Protein AF-A0A538JNI8-F1 (afdb_monomer)

Nearest PDB structures (foldseek):
  1zvr-assembly1_A  TM=7.534E-01  e=2.261E-03  Homo sapiens
  2gff-assembly1_A  TM=7.180E-01  e=2.983E-03  Yersinia pestis
  2pd1-assembly1_A  TM=6.973E-01  e=3.332E-03  Nitrosomonas europaea
  4dn9-assembly1_A  TM=6.562E-01  e=3.935E-03  Chloroflexus aurantiacus J-10-fl
  7bio-assembly1_A  TM=6.351E-01  e=5.488E-03  Streptomyces bottropensis

Mean predicted aligned error: 9.72 Å

Solvent-accessible surface area (backbone atoms only — not comparable to full-atom values): 12164 Å² total; per-residue (Å²): 129,78,48,76,42,56,28,37,34,28,50,61,88,49,73,63,28,44,39,36,40,36,42,51,96,66,34,38,34,38,45,35,37,31,95,88,38,84,46,74,47,79,44,48,31,56,44,50,73,41,71,41,73,27,81,52,78,87,42,30,56,96,83,36,58,10,25,32,36,35,38,78,70,72,65,41,36,33,35,26,46,66,87,46,77,70,51,28,58,54,52,33,54,52,50,44,54,47,33,60,68,23,58,22,80,43,37,37,41,35,37,34,30,82,84,33,44,65,63,51,47,54,56,54,71,74,45,72,65,60,60,65,87,75,41,73,58,54,78,43,79,49,79,47,78,51,71,44,35,41,37,37,40,37,28,12,47,60,33,73,60,41,48,59,60,52,73,70,38,69,49,41,59,58,50,51,58,75,46,59,88,34,46,69,54,77,70,42,76,56,81,86,87,76,88,87,75,82,76,77,77,64,83,55,61,86,78,41,59,86,88,66,63,74,80,128

pLDDT: mean 84.76, std 11.88, range [38.75, 96.69]

Sequence (216 aa):
MKLSYGVVWREGTLPLATGKLDLGPRRLKLDGLADSHAVARDIGYESLTVVRVGRSSSDRIDGRPTVVLERRTGLPIAIAAVAQPSIVGEIAERLTALQLGASRRTVFVVPLRDGSQDAVRDLVAAGPPFDPEEAPGLDRHEVFLTANEAVFLFESPLGPAALEALLTEPELWHAANAWREHLTGPPRIAENVYAWERPAAGPDPTLLPPGLRNGH

Structure (mmCIF, N/CA/C/O backbone):
data_AF-A0A538JNI8-F1
#
_entry.id   AF-A0A538JNI8-F1
#
loop_
_atom_site.group_PDB
_atom_site.id
_atom_site.type_symbol
_atom_site.label_atom_id
_atom_site.label_alt_id
_atom_site.label_comp_id
_atom_site.label_asym_id
_atom_site.label_entity_id
_atom_site.label_seq_id
_atom_site.pdbx_PDB_ins_code
_atom_site.Cartn_x
_atom_site.Cartn_y
_atom_site.Cartn_z
_atom_site.occupancy
_atom_site.B_iso_or_equiv
_atom_site.auth_seq_id
_atom_site.auth_comp_id
_atom_site.auth_asym_id
_atom_site.auth_atom_id
_atom_site.pdbx_PDB_model_num
ATOM 1 N N . MET A 1 1 ? -5.356 8.601 -16.441 1.00 50.03 1 MET A N 1
ATOM 2 C CA . MET A 1 1 ? -4.688 8.419 -17.750 1.00 50.03 1 MET A CA 1
ATOM 3 C C . MET A 1 1 ? -3.630 7.337 -17.583 1.00 50.03 1 MET A C 1
ATOM 5 O O . MET A 1 1 ? -2.916 7.392 -16.592 1.00 50.03 1 MET A O 1
ATOM 9 N N . LYS A 1 2 ? -3.582 6.325 -18.456 1.00 67.25 2 LYS A N 1
ATOM 10 C CA . LYS A 1 2 ? -2.611 5.220 -18.370 1.00 67.25 2 LYS A CA 1
ATOM 11 C C . LYS A 1 2 ? -1.394 5.586 -19.221 1.00 67.25 2 LYS A C 1
ATOM 13 O O . LYS A 1 2 ? -1.564 5.822 -20.412 1.00 67.25 2 LYS A O 1
ATOM 18 N N . LEU A 1 3 ? -0.211 5.687 -18.615 1.00 83.88 3 LEU A N 1
ATOM 19 C CA . LEU A 1 3 ? 1.027 6.044 -19.319 1.00 83.88 3 LEU A CA 1
ATOM 20 C C . LEU A 1 3 ? 1.881 4.793 -19.531 1.00 83.88 3 LEU A C 1
ATOM 22 O O . LEU A 1 3 ? 1.997 3.973 -18.623 1.00 83.88 3 LEU A O 1
ATOM 26 N N . SER A 1 4 ? 2.455 4.641 -20.722 1.00 92.50 4 SER A N 1
ATOM 27 C CA . SER A 1 4 ? 3.114 3.405 -21.148 1.00 92.50 4 SER A CA 1
ATOM 28 C C . SER A 1 4 ? 4.527 3.662 -21.665 1.00 92.50 4 SER A C 1
ATOM 30 O O . SER A 1 4 ? 4.730 4.540 -22.500 1.00 92.50 4 SER A O 1
ATOM 32 N N . TYR A 1 5 ? 5.482 2.840 -21.229 1.00 94.19 5 TYR A N 1
ATOM 33 C CA . TYR A 1 5 ? 6.891 2.916 -21.615 1.00 94.19 5 TYR A CA 1
ATOM 34 C C . TYR A 1 5 ? 7.395 1.570 -22.133 1.00 94.19 5 TYR A C 1
ATOM 36 O O . TYR A 1 5 ? 7.143 0.537 -21.517 1.00 94.19 5 TYR A O 1
ATOM 44 N N . GLY A 1 6 ? 8.166 1.577 -23.223 1.00 94.94 6 GLY A N 1
ATOM 45 C CA . GLY A 1 6 ? 8.960 0.415 -23.628 1.00 94.94 6 GLY A CA 1
ATOM 46 C C . GLY A 1 6 ? 10.169 0.256 -22.709 1.00 94.94 6 GLY A C 1
ATOM 47 O O . GLY A 1 6 ? 10.984 1.179 -22.593 1.00 94.94 6 GLY A O 1
ATOM 48 N N . VAL A 1 7 ? 10.285 -0.894 -22.050 1.00 96.19 7 VAL A N 1
ATOM 49 C CA . VAL A 1 7 ? 11.289 -1.133 -21.010 1.00 96.19 7 VAL A CA 1
ATOM 50 C C . VAL A 1 7 ? 11.930 -2.508 -21.126 1.00 96.19 7 VAL A C 1
ATOM 52 O O . VAL A 1 7 ? 11.363 -3.457 -21.672 1.00 96.19 7 VAL A O 1
ATOM 55 N N . VAL A 1 8 ? 13.114 -2.597 -20.541 1.00 96.00 8 VAL A N 1
ATOM 56 C CA . VAL A 1 8 ? 13.777 -3.847 -20.203 1.00 96.00 8 VAL A CA 1
ATOM 57 C C . VAL A 1 8 ? 13.907 -3.882 -18.689 1.00 96.00 8 VAL A C 1
ATOM 59 O O . VAL A 1 8 ? 14.299 -2.880 -18.091 1.00 96.00 8 VAL A O 1
ATOM 62 N N . TRP A 1 9 ? 13.567 -4.990 -18.045 1.00 96.56 9 TRP A N 1
ATOM 63 C CA . TRP A 1 9 ? 13.651 -5.092 -16.593 1.00 96.56 9 TRP A CA 1
ATOM 64 C C . TRP A 1 9 ? 14.224 -6.418 -16.133 1.00 96.56 9 TRP A C 1
ATOM 66 O O . TRP A 1 9 ? 14.197 -7.425 -16.838 1.00 96.56 9 TRP A O 1
ATOM 76 N N . ARG A 1 10 ? 14.740 -6.399 -14.909 1.00 95.25 10 ARG A N 1
ATOM 77 C CA . ARG A 1 10 ? 15.271 -7.562 -14.213 1.00 95.25 10 ARG A CA 1
ATOM 78 C C . ARG A 1 10 ? 14.717 -7.597 -12.803 1.00 95.25 10 ARG A C 1
ATOM 80 O O . ARG A 1 10 ? 14.711 -6.574 -12.127 1.00 95.25 10 ARG A O 1
ATOM 87 N N . GLU A 1 11 ? 14.290 -8.769 -12.357 1.00 94.56 11 GLU A N 1
ATOM 88 C CA . GLU A 1 11 ? 13.869 -9.010 -10.979 1.00 94.56 11 GLU A CA 1
ATOM 89 C C . GLU A 1 11 ? 14.979 -9.781 -10.249 1.00 94.56 11 GLU A C 1
ATOM 91 O O . GLU A 1 11 ? 15.239 -10.944 -10.541 1.00 94.56 11 GLU A O 1
ATOM 96 N N . GLY A 1 12 ? 15.693 -9.117 -9.338 1.00 91.38 12 GLY A N 1
ATOM 97 C CA . GLY A 1 12 ? 16.891 -9.658 -8.692 1.00 91.38 12 GLY A CA 1
ATOM 98 C C . GLY A 1 12 ? 17.940 -10.119 -9.709 1.00 91.38 12 GLY A C 1
ATOM 99 O O . GLY A 1 12 ? 18.437 -9.329 -10.510 1.00 91.38 12 GLY A O 1
ATOM 100 N N . THR A 1 13 ? 18.267 -11.410 -9.677 1.00 90.50 13 THR A N 1
ATOM 101 C CA . THR A 1 13 ? 19.206 -12.070 -10.600 1.00 90.50 13 THR A CA 1
ATOM 102 C C . THR A 1 13 ? 18.510 -12.910 -11.675 1.00 90.50 13 THR A C 1
ATOM 104 O O . THR A 1 13 ? 19.178 -13.651 -12.393 1.00 90.50 13 THR A O 1
ATOM 107 N N 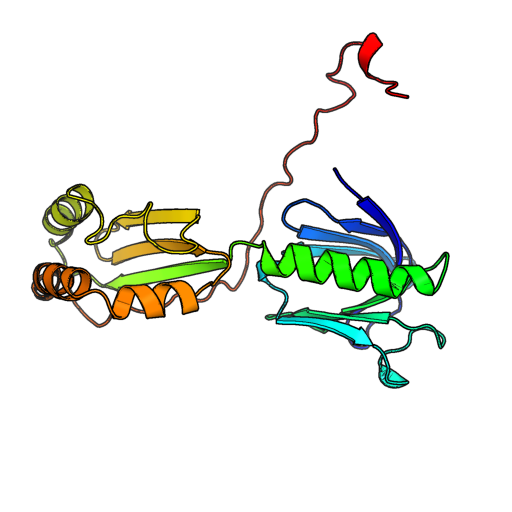. LEU A 1 14 ? 17.179 -12.813 -11.792 1.00 92.62 14 LEU A N 1
ATOM 108 C CA . LEU A 1 14 ? 16.405 -13.555 -12.788 1.00 92.62 14 LEU A CA 1
ATOM 109 C C . LEU A 1 14 ? 16.724 -13.092 -14.224 1.00 92.62 14 LEU A C 1
ATOM 111 O O . LEU A 1 14 ? 17.288 -12.006 -14.410 1.00 92.62 14 LEU A O 1
ATOM 115 N N . PRO A 1 15 ? 16.357 -13.891 -15.245 1.00 93.44 15 PRO A N 1
ATOM 116 C CA . PRO A 1 15 ? 16.534 -13.514 -16.640 1.00 93.44 15 PRO A CA 1
ATOM 117 C C . PRO A 1 15 ? 15.920 -12.156 -16.979 1.00 93.44 15 PRO A C 1
ATOM 119 O O . PRO A 1 15 ? 14.931 -11.712 -16.389 1.00 93.44 15 PRO A O 1
ATOM 122 N N . LEU A 1 16 ? 16.546 -11.485 -17.943 1.00 95.25 16 LEU A N 1
ATOM 123 C CA . LEU A 1 16 ? 16.129 -10.169 -18.394 1.00 95.25 16 LE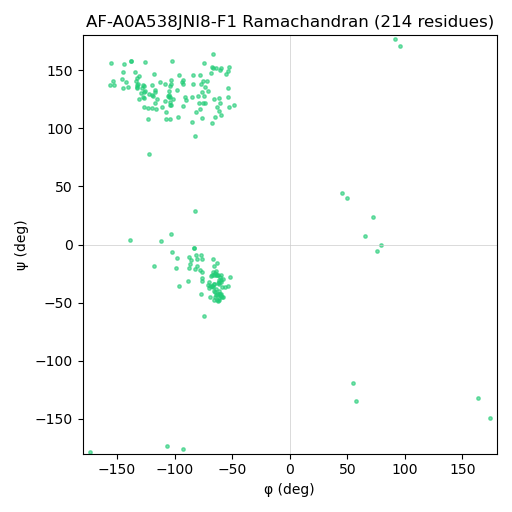U A CA 1
ATOM 124 C C . LEU A 1 16 ? 14.819 -10.277 -19.175 1.00 95.25 16 LEU A C 1
ATOM 126 O O . LEU A 1 16 ? 14.690 -11.100 -20.079 1.00 95.25 16 LEU A O 1
ATOM 130 N N . ALA A 1 17 ? 13.868 -9.416 -18.844 1.00 96.25 17 ALA A N 1
ATOM 131 C CA . ALA A 1 17 ? 12.586 -9.345 -19.511 1.00 96.25 17 ALA A CA 1
ATOM 132 C C . ALA A 1 17 ? 12.506 -8.083 -20.372 1.00 96.25 17 ALA A C 1
ATOM 134 O O . ALA A 1 17 ? 12.931 -7.008 -19.951 1.00 96.25 17 ALA A O 1
ATOM 135 N N . THR A 1 18 ? 11.951 -8.204 -21.576 1.00 96.31 18 THR A N 1
ATOM 136 C CA . THR A 1 18 ? 11.725 -7.074 -22.492 1.00 96.31 18 THR A CA 1
ATOM 137 C C . THR A 1 18 ? 10.240 -6.931 -22.783 1.00 96.31 18 THR A C 1
ATOM 139 O O . THR A 1 18 ? 9.549 -7.924 -23.015 1.00 96.31 18 THR A O 1
ATOM 142 N N . GLY A 1 19 ? 9.739 -5.696 -22.782 1.00 95.19 19 GLY A N 1
ATOM 143 C CA . GLY A 1 19 ? 8.312 -5.429 -22.914 1.00 95.19 19 GLY A CA 1
ATOM 144 C C . GLY A 1 19 ? 7.933 -4.013 -22.498 1.00 95.19 19 GLY A C 1
ATOM 145 O O . GLY A 1 19 ? 8.548 -3.040 -22.939 1.00 95.19 19 GLY A O 1
ATOM 146 N N . LYS A 1 20 ? 6.887 -3.891 -21.680 1.00 95.44 20 LYS A N 1
ATOM 147 C CA . LYS A 1 20 ? 6.236 -2.613 -21.387 1.00 95.44 20 LYS A CA 1
ATOM 148 C C . LYS A 1 20 ? 5.987 -2.408 -19.895 1.00 95.44 20 LYS A C 1
ATOM 150 O O . LYS A 1 20 ? 5.565 -3.329 -19.203 1.00 95.44 20 LYS A O 1
ATOM 155 N N . LEU A 1 21 ? 6.187 -1.170 -19.449 1.00 96.50 21 LEU A N 1
ATOM 156 C CA . LEU A 1 21 ? 5.776 -0.641 -18.155 1.00 96.50 21 LEU A CA 1
ATOM 157 C C . LEU A 1 21 ? 4.540 0.231 -18.361 1.00 96.50 21 LEU A C 1
ATOM 159 O O . LEU A 1 21 ? 4.602 1.237 -19.063 1.00 96.50 21 LEU A O 1
ATOM 163 N N . ASP A 1 22 ? 3.440 -0.133 -17.720 1.00 95.38 22 ASP A N 1
ATOM 164 C CA . ASP A 1 22 ? 2.234 0.675 -17.628 1.00 95.38 22 ASP A CA 1
ATOM 165 C C . ASP A 1 22 ? 2.123 1.285 -16.227 1.00 95.38 22 ASP A C 1
ATOM 167 O O . ASP A 1 22 ? 2.136 0.561 -15.232 1.00 95.38 22 ASP A O 1
ATOM 171 N N . LEU A 1 23 ? 1.959 2.605 -16.145 1.00 93.81 23 LEU A N 1
ATOM 172 C CA . LEU A 1 23 ? 1.636 3.310 -14.906 1.00 93.81 23 LEU A CA 1
ATOM 173 C C . LEU A 1 23 ? 0.125 3.544 -14.843 1.00 93.81 23 LEU A C 1
ATOM 175 O O . LEU A 1 23 ? -0.439 4.307 -15.636 1.00 93.81 23 LEU A O 1
ATOM 179 N N . GLY A 1 24 ? -0.532 2.822 -13.937 1.00 89.44 24 GLY A N 1
ATOM 180 C CA . GLY A 1 24 ? -1.936 3.007 -13.595 1.00 89.44 24 GLY A CA 1
ATOM 181 C C . GLY A 1 24 ? -2.115 3.963 -12.410 1.00 89.44 24 GLY A C 1
ATOM 182 O O . GLY A 1 24 ? -1.146 4.518 -11.905 1.00 89.44 24 GLY A O 1
ATOM 183 N N . PRO A 1 25 ? -3.357 4.160 -11.939 1.00 82.06 25 PRO A N 1
ATOM 184 C CA . PRO A 1 25 ? -3.629 5.055 -10.813 1.00 82.06 25 PRO A CA 1
ATOM 185 C C . PRO A 1 25 ? -3.130 4.512 -9.465 1.00 82.06 25 PRO A C 1
ATOM 187 O O . PRO A 1 25 ? -2.689 5.289 -8.632 1.00 82.06 25 PRO A O 1
ATOM 190 N N . ARG A 1 26 ? -3.184 3.189 -9.243 1.00 83.00 26 ARG A N 1
ATOM 191 C CA . ARG A 1 26 ? -2.800 2.558 -7.959 1.00 83.00 26 ARG A CA 1
ATOM 192 C C . ARG A 1 26 ? -1.622 1.591 -8.063 1.00 83.00 26 ARG A C 1
ATOM 194 O O . ARG A 1 26 ? -1.033 1.215 -7.055 1.00 83.00 26 ARG A O 1
ATOM 201 N N . ARG A 1 27 ? -1.320 1.128 -9.277 1.00 90.31 27 ARG A N 1
ATOM 202 C CA . ARG A 1 27 ? -0.374 0.039 -9.523 1.00 90.31 27 ARG A CA 1
ATOM 203 C C . ARG A 1 27 ? 0.393 0.284 -10.813 1.00 90.31 27 ARG A C 1
ATOM 205 O O . ARG A 1 27 ? -0.159 0.834 -11.771 1.00 90.31 27 ARG A O 1
ATOM 212 N N . LEU A 1 28 ? 1.636 -0.180 -10.847 1.00 94.12 28 LEU A N 1
ATOM 213 C CA . LEU A 1 28 ? 2.396 -0.340 -12.079 1.00 94.12 28 LEU A CA 1
ATOM 214 C C . LEU A 1 28 ? 2.293 -1.782 -12.574 1.00 94.12 28 LEU A C 1
ATOM 216 O O . LEU A 1 28 ? 2.278 -2.724 -11.780 1.00 94.12 28 LEU A O 1
ATOM 220 N N . LYS A 1 29 ? 2.274 -1.952 -13.893 1.00 94.69 29 LYS A N 1
ATOM 221 C CA . LYS A 1 29 ? 2.268 -3.263 -14.536 1.00 94.69 29 LYS A CA 1
ATOM 222 C C . LYS A 1 29 ? 3.460 -3.404 -15.468 1.00 94.69 29 LYS A C 1
ATOM 224 O O . LYS A 1 29 ? 3.696 -2.534 -16.301 1.00 94.69 29 LYS A O 1
ATOM 229 N N . LEU A 1 30 ? 4.192 -4.500 -15.330 1.00 96.06 30 LEU A N 1
ATOM 230 C CA . LEU A 1 30 ? 5.228 -4.930 -16.261 1.00 96.06 30 LEU A CA 1
ATOM 231 C C . LEU A 1 30 ? 4.702 -6.143 -17.014 1.00 96.06 30 LEU A C 1
ATOM 233 O O . LEU A 1 30 ? 4.341 -7.129 -16.381 1.00 96.06 30 LEU A O 1
ATOM 237 N N . ASP A 1 31 ? 4.668 -6.075 -18.338 1.00 95.75 31 ASP A N 1
ATOM 238 C CA . ASP A 1 31 ? 4.281 -7.183 -19.213 1.00 95.75 31 ASP A CA 1
ATOM 239 C C . ASP A 1 31 ? 5.351 -7.378 -20.287 1.00 95.75 31 ASP A C 1
ATOM 241 O O . ASP A 1 31 ? 5.726 -6.417 -20.966 1.00 95.75 31 ASP A O 1
ATOM 245 N N . GLY A 1 32 ? 5.827 -8.609 -20.483 1.00 95.06 32 GLY A N 1
ATOM 246 C CA . GLY A 1 32 ? 6.707 -8.934 -21.607 1.00 95.06 32 GLY A CA 1
ATOM 247 C C . GLY A 1 32 ? 7.255 -10.349 -21.582 1.00 95.06 32 GLY A C 1
ATOM 248 O O . GLY A 1 32 ? 6.579 -11.273 -21.135 1.00 95.06 32 GLY A O 1
ATOM 249 N N . LEU A 1 33 ? 8.457 -10.520 -22.127 1.00 95.44 33 LEU A N 1
ATOM 250 C CA . LEU A 1 33 ? 9.053 -11.825 -22.407 1.00 95.44 33 LEU A CA 1
ATOM 251 C C . LEU A 1 33 ? 10.436 -11.945 -21.766 1.00 95.44 33 LEU A C 1
ATOM 253 O O . LEU A 1 33 ? 11.270 -11.061 -21.958 1.00 95.44 33 LEU A O 1
ATOM 257 N N . ALA A 1 34 ? 10.679 -13.054 -21.067 1.00 94.12 34 ALA A N 1
ATOM 258 C CA . ALA A 1 34 ? 11.988 -13.479 -20.570 1.00 94.12 34 ALA A CA 1
ATOM 259 C C . ALA A 1 34 ? 12.238 -14.921 -21.024 1.00 94.12 34 ALA A C 1
ATOM 261 O O . ALA A 1 34 ? 11.374 -15.773 -20.829 1.00 94.12 34 ALA A O 1
ATOM 262 N N . ASP A 1 35 ? 13.370 -15.195 -21.676 1.00 91.81 35 ASP A N 1
ATOM 263 C CA . ASP A 1 35 ? 13.706 -16.517 -22.237 1.00 91.81 35 ASP A CA 1
ATOM 264 C C . ASP A 1 35 ? 12.547 -17.171 -23.016 1.00 91.81 35 ASP A C 1
ATOM 266 O O . ASP A 1 35 ? 12.241 -18.349 -22.855 1.00 91.81 35 ASP A O 1
ATOM 270 N N . SER A 1 36 ? 11.865 -16.386 -23.857 1.00 88.88 36 SER A N 1
ATOM 271 C CA . SER A 1 36 ? 10.679 -16.790 -24.642 1.00 88.88 36 SER A CA 1
ATOM 272 C C . SER A 1 36 ? 9.414 -17.136 -23.839 1.00 88.88 36 SER A C 1
ATOM 274 O O . SER A 1 36 ? 8.420 -17.559 -24.425 1.00 88.88 36 SER A O 1
ATOM 276 N N . HIS A 1 37 ? 9.403 -16.910 -22.526 1.00 91.81 37 HIS A N 1
ATOM 277 C CA . HIS A 1 37 ? 8.237 -17.102 -21.668 1.00 91.81 37 HIS A CA 1
ATOM 278 C C . HIS A 1 37 ? 7.589 -15.763 -21.318 1.00 91.81 37 HIS A C 1
ATOM 280 O O . HIS A 1 37 ? 8.270 -14.783 -21.005 1.00 91.81 37 HIS A O 1
ATOM 286 N N . ALA A 1 38 ? 6.255 -15.727 -21.348 1.00 92.88 38 ALA A N 1
ATOM 287 C CA . ALA A 1 38 ? 5.495 -14.566 -20.907 1.00 92.88 38 ALA A CA 1
ATOM 288 C C . ALA A 1 38 ? 5.680 -14.354 -19.401 1.00 92.88 38 ALA A C 1
ATOM 290 O O . ALA A 1 38 ? 5.420 -15.245 -18.592 1.00 92.88 38 ALA A O 1
ATOM 291 N N . VAL A 1 39 ? 6.106 -13.150 -19.032 1.00 94.50 39 VAL A N 1
ATOM 292 C CA . VAL A 1 39 ? 6.286 -12.722 -17.648 1.00 94.50 39 VAL A CA 1
ATOM 293 C C . VAL A 1 39 ? 5.516 -11.433 -17.410 1.00 94.50 39 VAL A C 1
ATOM 295 O O . VAL A 1 39 ? 5.610 -10.476 -18.179 1.00 94.50 39 VAL A O 1
ATOM 298 N N . ALA A 1 40 ? 4.750 -11.415 -16.321 1.00 92.75 40 ALA A N 1
ATOM 299 C CA . ALA A 1 40 ? 3.989 -10.251 -15.897 1.00 92.75 40 ALA A CA 1
ATOM 300 C C . ALA A 1 40 ? 4.190 -9.976 -14.404 1.00 92.75 40 ALA A C 1
ATOM 302 O O . ALA A 1 40 ? 4.298 -10.902 -13.592 1.00 92.75 40 ALA A O 1
ATOM 303 N N . ARG A 1 41 ? 4.236 -8.697 -14.033 1.00 92.94 41 ARG A N 1
ATOM 304 C CA . ARG A 1 41 ? 4.225 -8.234 -12.641 1.00 92.94 41 ARG A CA 1
ATOM 305 C C . ARG A 1 41 ? 3.215 -7.115 -12.497 1.00 92.94 41 ARG A C 1
ATOM 307 O O . ARG A 1 41 ? 3.192 -6.195 -13.305 1.00 92.94 41 ARG A O 1
ATOM 314 N N . ASP A 1 42 ? 2.417 -7.197 -11.445 1.00 92.31 42 ASP A N 1
ATOM 315 C CA . ASP A 1 42 ? 1.446 -6.176 -11.080 1.00 92.31 42 ASP A CA 1
ATOM 316 C C . ASP A 1 42 ? 1.749 -5.721 -9.650 1.00 92.31 42 ASP A C 1
ATOM 318 O O . ASP A 1 42 ? 1.581 -6.486 -8.697 1.00 92.31 42 ASP A O 1
ATOM 322 N N . ILE A 1 43 ? 2.269 -4.504 -9.505 1.00 91.19 43 ILE A N 1
ATOM 323 C CA . ILE A 1 43 ? 2.897 -4.019 -8.274 1.00 91.19 43 ILE A CA 1
ATOM 324 C C . ILE A 1 43 ? 2.184 -2.749 -7.824 1.00 91.19 43 ILE A C 1
ATOM 326 O O . ILE A 1 43 ? 2.192 -1.738 -8.524 1.00 91.19 43 ILE A O 1
ATOM 330 N N . GLY A 1 44 ? 1.576 -2.806 -6.640 1.00 89.88 44 GLY A N 1
ATOM 331 C CA . GLY A 1 44 ? 0.969 -1.643 -6.002 1.00 89.88 44 GLY A CA 1
ATOM 332 C C . GLY A 1 44 ? 2.023 -0.667 -5.495 1.00 89.88 44 GLY A C 1
ATOM 333 O O . GLY A 1 44 ? 3.065 -1.085 -4.977 1.00 89.88 44 GLY A O 1
ATOM 334 N N . TYR A 1 45 ? 1.768 0.629 -5.648 1.00 90.06 45 TYR A N 1
ATOM 335 C CA . TYR A 1 45 ? 2.691 1.678 -5.211 1.00 90.06 45 TYR A CA 1
ATOM 336 C C . TYR A 1 45 ? 2.929 1.652 -3.692 1.00 90.06 45 TYR A C 1
ATOM 338 O O . TYR A 1 45 ? 4.038 1.914 -3.235 1.00 90.06 45 TYR A O 1
ATOM 346 N N . GLU A 1 46 ? 1.935 1.218 -2.917 1.00 84.56 46 GLU A N 1
ATOM 347 C CA . GLU A 1 46 ? 1.990 1.024 -1.466 1.00 84.56 46 GLU A CA 1
ATOM 348 C C . GLU A 1 46 ? 2.989 -0.059 -1.019 1.00 84.56 46 GLU A C 1
ATOM 350 O O . GLU A 1 46 ? 3.455 -0.058 0.126 1.00 84.56 46 GLU A O 1
ATOM 355 N N . SER A 1 47 ? 3.321 -0.992 -1.920 1.00 86.94 47 SER A N 1
ATOM 356 C CA . SER A 1 47 ? 4.256 -2.092 -1.658 1.00 86.94 47 SER A CA 1
ATOM 357 C C . SER A 1 47 ? 5.720 -1.712 -1.893 1.00 86.94 47 SER A C 1
ATOM 359 O O . SER A 1 47 ? 6.619 -2.447 -1.474 1.00 86.94 47 SER A O 1
ATOM 361 N N . LEU A 1 48 ? 5.975 -0.573 -2.545 1.00 91.25 48 LEU A N 1
ATOM 362 C CA . LEU A 1 48 ? 7.323 -0.086 -2.809 1.00 91.25 48 LEU A CA 1
ATOM 363 C C . LEU A 1 48 ? 7.920 0.514 -1.532 1.00 91.25 48 LEU A C 1
ATOM 365 O O . LEU A 1 48 ? 7.293 1.343 -0.868 1.00 91.25 48 LEU A O 1
ATOM 369 N N . THR A 1 49 ? 9.143 0.114 -1.198 1.00 89.31 49 THR A N 1
ATOM 370 C CA . THR A 1 49 ? 9.920 0.688 -0.088 1.00 89.31 49 THR A CA 1
ATOM 371 C C . THR A 1 49 ? 10.877 1.763 -0.580 1.00 89.31 49 THR A C 1
ATOM 373 O O . THR A 1 49 ? 11.047 2.774 0.095 1.00 89.31 49 THR A O 1
ATOM 376 N N . VAL A 1 50 ? 11.446 1.591 -1.776 1.00 91.38 50 VAL A N 1
ATOM 377 C CA . VAL A 1 50 ? 12.366 2.550 -2.397 1.00 91.38 50 VAL A CA 1
ATOM 378 C C . VAL A 1 50 ? 12.078 2.651 -3.890 1.00 91.38 50 VAL A C 1
ATOM 380 O O . VAL A 1 50 ? 11.947 1.638 -4.576 1.00 91.38 50 VAL A O 1
ATOM 383 N N . VAL A 1 51 ? 12.051 3.883 -4.395 1.00 95.12 51 VAL A N 1
ATOM 384 C CA . VAL A 1 51 ? 12.152 4.205 -5.821 1.00 95.12 51 VAL A CA 1
ATOM 385 C C . VAL A 1 51 ? 13.386 5.078 -5.994 1.00 95.12 51 VAL A C 1
ATOM 387 O O . VAL A 1 51 ? 13.474 6.163 -5.424 1.00 95.12 51 VAL A O 1
ATOM 390 N N . ARG A 1 52 ? 14.377 4.604 -6.751 1.00 93.88 52 ARG A N 1
ATOM 391 C CA . ARG A 1 52 ? 15.620 5.355 -6.978 1.00 93.88 52 ARG A CA 1
ATOM 392 C C . ARG A 1 52 ? 16.154 5.151 -8.382 1.00 93.88 52 ARG A C 1
ATOM 394 O O . ARG A 1 52 ? 15.944 4.109 -8.991 1.00 93.88 52 ARG A O 1
ATOM 401 N N . VAL A 1 53 ? 16.931 6.109 -8.876 1.00 93.44 53 VAL A N 1
ATOM 402 C CA . VAL A 1 53 ? 17.741 5.889 -10.080 1.00 93.44 53 VAL A CA 1
ATOM 403 C C . VAL A 1 53 ? 18.989 5.093 -9.691 1.00 93.44 53 VAL A C 1
ATOM 405 O O . VAL A 1 53 ? 19.780 5.526 -8.851 1.00 93.44 53 VAL A O 1
ATOM 408 N N . GLY A 1 54 ? 19.167 3.928 -10.305 1.00 88.81 54 GLY A N 1
ATOM 409 C CA . GLY A 1 54 ? 20.343 3.080 -10.196 1.00 88.81 54 GLY A CA 1
ATOM 410 C C . GLY A 1 54 ? 21.557 3.741 -10.837 1.00 88.81 54 GLY A C 1
ATOM 411 O O . GLY A 1 54 ? 21.665 3.824 -12.062 1.00 88.81 54 GLY A O 1
ATOM 412 N N . ARG A 1 55 ? 22.465 4.256 -10.003 1.00 77.88 55 ARG A N 1
ATOM 413 C CA . ARG A 1 55 ? 23.689 4.945 -10.450 1.00 77.88 55 ARG A CA 1
ATOM 414 C C . ARG A 1 55 ? 24.922 4.039 -10.410 1.00 77.88 55 ARG A C 1
ATOM 416 O O . ARG A 1 55 ? 25.895 4.336 -11.105 1.00 77.88 55 ARG A O 1
ATOM 423 N N . SER A 1 56 ? 24.876 2.947 -9.642 1.00 82.81 56 SER A N 1
ATOM 424 C CA . SER A 1 56 ? 25.968 1.972 -9.548 1.00 82.81 56 SER A CA 1
ATOM 425 C C . SER A 1 56 ? 26.041 1.092 -10.800 1.00 82.81 56 SER A C 1
ATOM 427 O O . SER A 1 56 ? 25.050 0.926 -11.510 1.00 82.81 56 SER A O 1
ATOM 429 N N . SER A 1 57 ? 27.208 0.512 -11.089 1.00 80.06 57 SER A N 1
ATOM 430 C CA . SER A 1 57 ? 27.368 -0.431 -12.206 1.00 80.06 57 SER A CA 1
ATOM 431 C C . SER A 1 57 ? 26.520 -1.692 -12.032 1.00 80.06 57 SER A C 1
ATOM 433 O O . SER A 1 57 ? 26.008 -2.207 -13.021 1.00 80.06 57 SER A O 1
ATOM 435 N N . SER A 1 58 ? 26.314 -2.144 -10.792 1.00 83.56 58 SER A N 1
ATOM 436 C CA . SER A 1 58 ? 25.467 -3.294 -10.455 1.00 83.56 58 SER A CA 1
ATOM 437 C C . SER A 1 58 ? 23.979 -3.055 -10.706 1.00 83.56 58 SER A C 1
ATOM 439 O O . SER A 1 58 ? 23.252 -4.010 -10.955 1.00 83.56 58 SER A O 1
ATOM 441 N N . ASP A 1 59 ? 23.523 -1.799 -10.672 1.00 85.75 59 ASP A N 1
ATOM 442 C CA . ASP A 1 59 ? 22.122 -1.471 -10.958 1.00 85.75 59 ASP A CA 1
ATOM 443 C C . ASP A 1 59 ? 21.831 -1.424 -12.469 1.00 85.75 59 ASP A C 1
ATOM 445 O O . ASP A 1 59 ? 20.668 -1.446 -12.875 1.00 85.75 59 ASP A O 1
ATOM 449 N N . ARG A 1 60 ? 22.862 -1.305 -13.318 1.00 89.69 60 ARG A N 1
ATOM 450 C CA . ARG A 1 60 ? 22.697 -1.062 -14.757 1.00 89.69 60 ARG A CA 1
ATOM 451 C C . ARG A 1 60 ? 22.247 -2.317 -15.498 1.00 89.69 60 ARG A C 1
ATOM 453 O O . ARG A 1 60 ? 22.752 -3.415 -15.277 1.00 89.69 60 ARG A O 1
ATOM 460 N N . ILE A 1 61 ? 21.355 -2.122 -16.461 1.00 90.69 61 ILE A N 1
ATOM 461 C CA . ILE A 1 61 ? 20.983 -3.137 -17.452 1.00 90.69 61 ILE A CA 1
ATOM 462 C C . ILE A 1 61 ? 21.672 -2.753 -18.757 1.00 90.69 61 ILE A C 1
ATOM 464 O O . ILE A 1 61 ? 21.470 -1.647 -19.253 1.00 90.69 61 ILE A O 1
ATOM 468 N N . ASP A 1 62 ? 22.532 -3.630 -19.272 1.00 86.00 62 ASP A N 1
ATOM 469 C CA . ASP A 1 62 ? 23.308 -3.418 -20.503 1.00 86.00 62 ASP A CA 1
ATOM 470 C C . ASP A 1 62 ? 24.051 -2.066 -20.530 1.00 86.00 62 ASP A C 1
ATOM 472 O O . ASP A 1 62 ? 24.072 -1.345 -21.526 1.00 86.00 62 ASP A O 1
ATOM 476 N N . GLY A 1 63 ? 24.611 -1.668 -19.380 1.00 85.25 63 GLY A N 1
ATOM 477 C CA . GLY A 1 63 ? 25.313 -0.390 -19.198 1.00 85.25 63 GLY A CA 1
ATOM 478 C C . GLY A 1 63 ? 24.405 0.846 -19.089 1.00 85.25 63 GLY A C 1
ATOM 479 O O . GLY A 1 63 ? 24.888 1.940 -18.775 1.00 85.25 63 GLY A O 1
ATOM 480 N N . ARG A 1 64 ? 23.090 0.701 -19.274 1.00 87.31 64 ARG A N 1
ATOM 481 C CA . ARG A 1 64 ? 22.110 1.794 -19.203 1.00 87.31 64 ARG A CA 1
ATOM 482 C C . ARG A 1 64 ? 21.678 2.070 -17.760 1.00 87.31 64 ARG A C 1
ATOM 484 O O . ARG A 1 64 ? 21.601 1.133 -16.962 1.00 87.31 64 ARG A O 1
ATOM 491 N N . PRO A 1 65 ? 21.396 3.341 -17.409 1.00 91.25 65 PRO A N 1
ATOM 492 C CA . PRO A 1 65 ? 20.815 3.668 -16.112 1.00 91.25 65 PRO A CA 1
ATOM 493 C C . PRO A 1 65 ? 19.451 2.991 -15.954 1.00 91.25 65 PRO A C 1
ATOM 495 O O . PRO A 1 65 ? 18.733 2.782 -16.934 1.00 91.25 65 PRO A O 1
ATOM 498 N N . THR A 1 66 ? 19.098 2.670 -14.715 1.00 94.94 66 THR A N 1
ATOM 499 C CA . THR A 1 66 ? 17.839 2.004 -14.377 1.00 94.94 66 THR A CA 1
ATOM 500 C C . THR A 1 66 ? 17.072 2.785 -13.323 1.00 94.94 66 THR A C 1
ATOM 502 O O . THR A 1 66 ? 17.650 3.558 -12.562 1.00 94.94 66 THR A O 1
ATOM 505 N N . VAL A 1 67 ? 15.763 2.578 -13.255 1.00 96.56 67 VAL A N 1
ATOM 506 C CA . VAL A 1 67 ? 14.991 2.817 -12.038 1.00 96.56 67 VAL A CA 1
ATOM 507 C C . VAL A 1 67 ? 15.000 1.520 -11.248 1.00 96.56 67 VAL A C 1
ATOM 509 O O . VAL A 1 67 ? 14.630 0.476 -11.779 1.00 96.56 67 VAL A O 1
ATOM 512 N N . VAL A 1 68 ? 15.444 1.577 -10.000 1.00 96.62 68 VAL A N 1
ATOM 513 C CA . VAL A 1 68 ? 15.432 0.450 -9.074 1.00 96.62 68 VAL A CA 1
ATOM 514 C C . VAL A 1 68 ? 14.250 0.616 -8.134 1.00 96.62 68 VAL A C 1
ATOM 516 O O . VAL A 1 68 ? 14.102 1.650 -7.480 1.00 96.62 68 VAL A O 1
ATOM 519 N N . LEU A 1 69 ? 13.418 -0.419 -8.099 1.00 96.69 69 LEU A N 1
ATOM 520 C CA 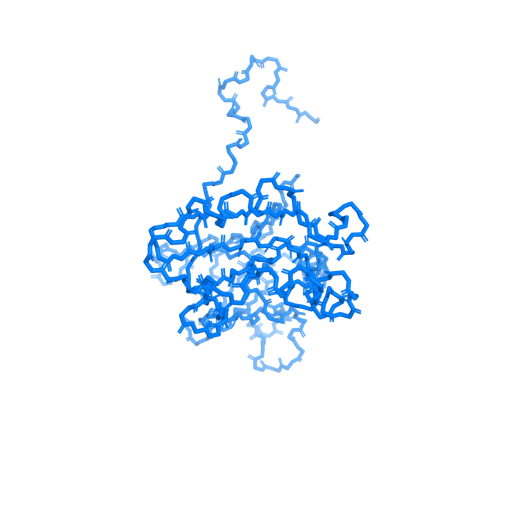. LEU A 1 69 ? 12.267 -0.559 -7.227 1.00 96.69 69 LEU A CA 1
ATOM 521 C C . LEU A 1 69 ? 12.593 -1.605 -6.168 1.00 96.69 69 LEU A C 1
ATOM 523 O O . LEU A 1 69 ? 12.748 -2.787 -6.485 1.00 96.69 69 LEU A O 1
ATOM 527 N N . GLU A 1 70 ? 12.677 -1.183 -4.915 1.00 94.56 70 GLU A N 1
ATOM 528 C CA . GLU A 1 70 ? 12.712 -2.106 -3.784 1.00 94.56 70 GLU A CA 1
ATOM 529 C C . GLU A 1 70 ? 11.289 -2.302 -3.274 1.00 94.56 70 GLU A C 1
ATOM 531 O O . GLU A 1 70 ? 10.477 -1.372 -3.248 1.00 94.56 70 GLU A O 1
ATOM 536 N N . ARG A 1 71 ? 10.968 -3.544 -2.925 1.00 91.06 71 ARG A N 1
ATOM 537 C CA . ARG A 1 71 ? 9.623 -3.959 -2.536 1.00 91.06 71 ARG A CA 1
ATOM 538 C C . ARG A 1 71 ? 9.660 -4.445 -1.101 1.00 91.06 71 ARG A C 1
ATOM 540 O O . ARG A 1 71 ? 10.630 -5.074 -0.689 1.00 91.06 71 ARG A O 1
ATOM 547 N N . ARG A 1 72 ? 8.567 -4.220 -0.374 1.00 84.38 72 ARG A N 1
ATOM 548 C CA . ARG A 1 72 ? 8.377 -4.759 0.980 1.00 84.38 72 ARG A CA 1
ATOM 549 C C . ARG A 1 72 ? 8.513 -6.281 0.998 1.00 84.38 72 ARG A C 1
ATOM 551 O O . ARG A 1 72 ? 9.068 -6.840 1.933 1.00 84.38 72 ARG A O 1
ATOM 558 N N . THR A 1 73 ? 8.029 -6.927 -0.060 1.00 82.06 73 THR A N 1
ATOM 559 C CA . THR A 1 73 ? 8.116 -8.370 -0.274 1.00 82.06 73 THR A CA 1
ATOM 560 C C . THR A 1 73 ? 8.612 -8.667 -1.687 1.00 82.06 73 THR A C 1
ATOM 562 O O . THR A 1 73 ? 8.144 -8.066 -2.657 1.00 82.06 73 THR A O 1
ATOM 565 N N . GLY A 1 74 ? 9.503 -9.650 -1.816 1.00 87.19 74 GLY A N 1
ATOM 566 C CA . GLY A 1 74 ? 10.053 -10.092 -3.098 1.00 87.19 74 GLY A CA 1
ATOM 567 C C . GLY A 1 74 ? 11.351 -9.384 -3.500 1.00 87.19 74 GLY A C 1
ATOM 568 O O . GLY A 1 74 ? 11.849 -8.495 -2.821 1.00 87.19 74 GLY A O 1
ATOM 569 N N . LEU A 1 75 ? 11.917 -9.809 -4.630 1.00 92.56 75 LEU A N 1
ATOM 570 C CA . LEU A 1 75 ? 13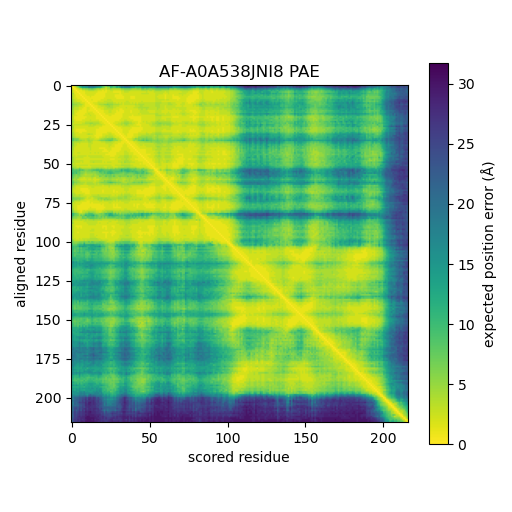.197 -9.315 -5.154 1.00 92.56 75 LEU A CA 1
ATOM 571 C C . LEU A 1 75 ? 13.127 -7.842 -5.620 1.00 92.56 75 LEU A C 1
ATOM 573 O O . LEU A 1 75 ? 12.069 -7.392 -6.049 1.00 92.56 75 LEU A O 1
ATOM 577 N N . PRO A 1 76 ? 14.216 -7.066 -5.612 1.00 94.12 76 PRO A N 1
ATOM 578 C CA . PRO A 1 76 ? 14.212 -5.744 -6.238 1.00 94.12 76 PRO A CA 1
ATOM 579 C C . PRO A 1 76 ? 13.994 -5.853 -7.755 1.00 94.12 76 PRO A C 1
ATOM 581 O O . PRO A 1 76 ? 14.371 -6.853 -8.367 1.00 94.12 76 PRO A O 1
ATOM 584 N N . ILE A 1 77 ? 13.409 -4.827 -8.374 1.00 96.25 77 ILE A N 1
ATOM 585 C CA . ILE A 1 77 ? 13.240 -4.752 -9.831 1.00 96.25 77 ILE A CA 1
ATOM 586 C C . ILE A 1 77 ? 14.022 -3.565 -10.380 1.00 96.25 77 ILE A C 1
ATOM 588 O O . ILE A 1 77 ? 13.763 -2.428 -10.003 1.00 96.25 77 ILE A O 1
ATOM 592 N N . ALA A 1 78 ? 14.945 -3.822 -11.302 1.00 96.31 78 ALA A N 1
ATOM 593 C CA . ALA A 1 78 ? 15.633 -2.790 -12.070 1.00 96.31 78 ALA A CA 1
ATOM 594 C C . ALA A 1 78 ? 14.956 -2.626 -13.435 1.00 96.31 78 ALA A C 1
ATOM 596 O O . ALA A 1 78 ? 14.695 -3.621 -14.103 1.00 96.31 78 ALA A O 1
ATOM 597 N N . ILE A 1 79 ? 14.683 -1.390 -13.854 1.00 96.44 79 ILE A N 1
ATOM 598 C CA . ILE A 1 79 ? 13.964 -1.052 -15.090 1.00 96.44 79 ILE A CA 1
ATOM 599 C C . ILE A 1 79 ? 14.802 -0.067 -15.908 1.00 96.44 79 ILE A C 1
ATOM 601 O O . ILE A 1 79 ? 15.049 1.049 -15.462 1.00 96.44 79 ILE A O 1
ATOM 605 N N . ALA A 1 80 ? 15.204 -0.438 -17.119 1.00 94.88 80 ALA A N 1
ATOM 606 C CA . ALA A 1 80 ? 15.809 0.456 -18.104 1.00 94.88 80 ALA A CA 1
ATOM 607 C C . ALA A 1 80 ? 14.791 0.842 -19.185 1.00 94.88 80 ALA A C 1
ATOM 609 O O . ALA A 1 80 ? 14.017 0.007 -19.654 1.00 94.88 80 ALA A O 1
ATOM 610 N N . ALA A 1 81 ? 14.826 2.097 -19.635 1.00 92.19 81 ALA A N 1
ATOM 611 C CA . ALA A 1 81 ? 14.050 2.534 -20.793 1.00 92.19 81 ALA A CA 1
ATOM 612 C C . ALA A 1 81 ? 14.708 2.069 -22.108 1.00 92.19 81 ALA A C 1
ATOM 614 O O . ALA A 1 81 ? 15.928 2.165 -22.281 1.00 92.19 81 ALA A O 1
ATOM 615 N N . VAL A 1 82 ? 13.896 1.593 -23.059 1.00 86.94 82 VAL A N 1
ATOM 616 C CA . VAL A 1 82 ? 14.383 1.144 -24.379 1.00 86.94 82 VAL A CA 1
ATOM 617 C C . VAL A 1 82 ? 14.699 2.331 -25.289 1.00 86.94 82 VAL A C 1
ATOM 619 O O . VAL A 1 82 ? 15.734 2.319 -25.956 1.00 86.94 82 VAL A O 1
ATOM 622 N N . ALA A 1 83 ? 13.828 3.346 -25.299 1.00 77.19 83 ALA A N 1
ATOM 623 C CA . ALA A 1 83 ? 13.872 4.437 -26.271 1.00 77.19 83 ALA A CA 1
ATOM 624 C C . ALA A 1 83 ? 15.012 5.435 -26.013 1.00 77.19 83 ALA A C 1
ATOM 626 O O . ALA A 1 83 ? 15.882 5.604 -26.862 1.00 77.19 83 ALA A O 1
ATOM 627 N N . GLN A 1 84 ? 15.018 6.101 -24.853 1.00 79.06 84 GLN A N 1
ATOM 628 C CA . GLN A 1 84 ? 16.011 7.127 -24.516 1.00 79.06 84 GLN A CA 1
ATOM 629 C C . GLN A 1 84 ? 16.402 7.053 -23.031 1.00 79.06 84 GLN A C 1
ATOM 631 O O . GLN A 1 84 ? 15.520 6.880 -22.189 1.00 79.06 84 GLN A O 1
ATOM 636 N N . PRO A 1 85 ? 17.691 7.226 -22.670 1.00 74.75 85 PRO A N 1
ATOM 637 C CA . PRO A 1 85 ? 18.134 7.182 -21.272 1.00 74.75 85 PRO A CA 1
ATOM 638 C C . PRO A 1 85 ? 17.498 8.244 -20.362 1.00 74.75 85 PRO A C 1
ATOM 640 O O . PRO A 1 85 ? 17.346 8.001 -19.168 1.00 74.75 85 PRO A O 1
ATOM 643 N N . SER A 1 86 ? 17.106 9.400 -20.909 1.00 83.12 86 SER A N 1
ATOM 644 C CA . SER A 1 86 ? 16.429 10.487 -20.181 1.00 83.12 86 SER A CA 1
ATOM 645 C C . SER A 1 86 ? 15.097 10.053 -19.558 1.00 83.12 86 SER A C 1
ATOM 647 O O . SER A 1 86 ? 14.744 10.521 -18.478 1.00 83.12 86 SER A O 1
ATOM 649 N N . ILE A 1 87 ? 14.408 9.091 -20.180 1.00 90.06 87 ILE A N 1
ATOM 650 C CA . ILE A 1 87 ? 13.120 8.556 -19.715 1.00 90.06 87 ILE A CA 1
ATOM 651 C C . ILE A 1 87 ? 13.254 7.868 -18.349 1.00 90.06 87 ILE A C 1
ATOM 653 O O . ILE A 1 87 ? 12.300 7.829 -17.583 1.00 90.06 87 ILE A O 1
ATOM 657 N N . VAL A 1 88 ? 14.437 7.358 -17.992 1.00 91.81 88 VAL A N 1
ATOM 658 C CA . VAL A 1 88 ? 14.669 6.728 -16.680 1.00 91.81 88 VAL A CA 1
ATOM 659 C C . VAL A 1 88 ? 14.439 7.723 -15.539 1.00 91.81 88 VAL A C 1
ATOM 661 O O . VAL A 1 88 ? 13.841 7.364 -14.527 1.00 91.81 88 VAL A O 1
ATOM 664 N N . GLY A 1 89 ? 14.874 8.976 -15.708 1.00 91.06 89 GLY A N 1
ATOM 665 C CA . GLY A 1 89 ? 14.637 10.032 -14.722 1.00 91.06 89 GLY A CA 1
ATOM 666 C C . GLY A 1 89 ? 13.151 10.353 -14.582 1.00 91.06 89 GLY A C 1
ATOM 667 O O . GLY A 1 89 ? 12.638 10.391 -13.468 1.00 91.06 89 GLY A O 1
ATOM 668 N N . GLU A 1 90 ? 12.450 10.475 -15.710 1.00 93.12 90 GLU A N 1
ATOM 669 C CA . GLU A 1 90 ? 11.003 10.711 -15.738 1.00 93.12 90 GLU A CA 1
ATOM 670 C C . GLU A 1 90 ? 10.220 9.568 -15.070 1.00 93.12 90 GLU A C 1
ATOM 672 O O . GLU A 1 90 ? 9.343 9.813 -14.244 1.00 93.12 90 GLU A O 1
ATOM 677 N N . ILE A 1 91 ? 10.549 8.309 -15.388 1.00 94.50 91 ILE A N 1
ATOM 678 C CA . ILE A 1 91 ? 9.914 7.138 -14.766 1.00 94.50 91 ILE A CA 1
ATOM 679 C C . ILE A 1 91 ? 10.130 7.175 -13.248 1.00 94.50 91 ILE A C 1
ATOM 681 O O . ILE A 1 91 ? 9.179 6.952 -12.501 1.00 94.50 91 ILE A O 1
ATOM 685 N N . ALA A 1 92 ? 11.348 7.470 -12.782 1.00 94.56 92 ALA A N 1
ATOM 686 C CA . ALA A 1 92 ? 11.648 7.543 -11.352 1.00 94.56 92 ALA A CA 1
ATOM 687 C C . ALA A 1 92 ? 10.868 8.662 -10.647 1.00 94.56 92 ALA A C 1
ATOM 689 O O . ALA A 1 92 ? 10.327 8.436 -9.565 1.00 94.56 92 ALA A O 1
ATOM 690 N N . GLU A 1 93 ? 10.774 9.843 -11.258 1.00 94.12 93 GLU A N 1
ATOM 691 C CA . GLU A 1 93 ? 10.021 10.977 -10.718 1.00 94.12 93 GLU A CA 1
ATOM 692 C C . GLU A 1 93 ? 8.529 10.649 -10.601 1.00 94.12 93 GLU A C 1
ATOM 694 O O . GLU A 1 93 ? 7.932 10.798 -9.534 1.00 94.12 93 GLU A O 1
ATOM 699 N N . ARG A 1 94 ? 7.933 10.102 -11.665 1.00 94.00 94 ARG A N 1
ATOM 700 C CA . ARG A 1 94 ? 6.516 9.718 -11.664 1.00 94.00 94 ARG A CA 1
ATOM 701 C C . ARG A 1 94 ? 6.215 8.603 -10.674 1.00 94.00 94 ARG A C 1
ATOM 703 O O . ARG A 1 94 ? 5.212 8.677 -9.973 1.00 94.00 94 ARG A O 1
ATOM 710 N N . LEU A 1 95 ? 7.061 7.575 -10.608 1.00 94.62 95 LEU A N 1
ATOM 711 C CA . LEU A 1 95 ? 6.891 6.483 -9.650 1.00 94.62 95 LEU A CA 1
ATOM 712 C C . LEU A 1 95 ? 7.020 6.974 -8.209 1.00 94.62 95 LEU A C 1
ATOM 714 O O . LEU A 1 95 ? 6.235 6.547 -7.372 1.00 94.62 95 LEU A O 1
ATOM 718 N N . THR A 1 96 ? 7.939 7.901 -7.935 1.00 92.06 96 THR A N 1
ATOM 719 C CA . THR A 1 96 ? 8.049 8.547 -6.619 1.00 92.06 96 THR A CA 1
ATOM 720 C C . THR A 1 96 ? 6.771 9.316 -6.279 1.00 92.06 96 THR A C 1
ATOM 722 O O . THR A 1 96 ? 6.221 9.132 -5.198 1.00 92.06 96 THR A O 1
ATOM 725 N N . ALA A 1 97 ? 6.245 10.124 -7.205 1.00 89.94 97 ALA A N 1
ATOM 726 C CA . ALA A 1 97 ? 5.002 10.868 -6.984 1.00 89.94 97 ALA A CA 1
ATOM 727 C C . ALA A 1 97 ? 3.801 9.936 -6.728 1.00 89.94 97 ALA A C 1
ATOM 729 O O . ALA A 1 97 ? 3.017 10.165 -5.809 1.00 89.94 97 ALA A O 1
ATOM 730 N N . LEU A 1 98 ? 3.690 8.850 -7.498 1.00 91.44 98 LEU A N 1
ATOM 731 C CA . LEU A 1 98 ? 2.642 7.841 -7.327 1.00 91.44 98 LEU A CA 1
ATOM 732 C C . LEU A 1 98 ? 2.805 7.051 -6.020 1.00 91.44 98 LEU A C 1
ATOM 734 O O . LEU A 1 98 ? 1.808 6.736 -5.383 1.00 91.44 98 LEU A O 1
ATOM 738 N N . GLN A 1 99 ? 4.039 6.774 -5.589 1.00 87.5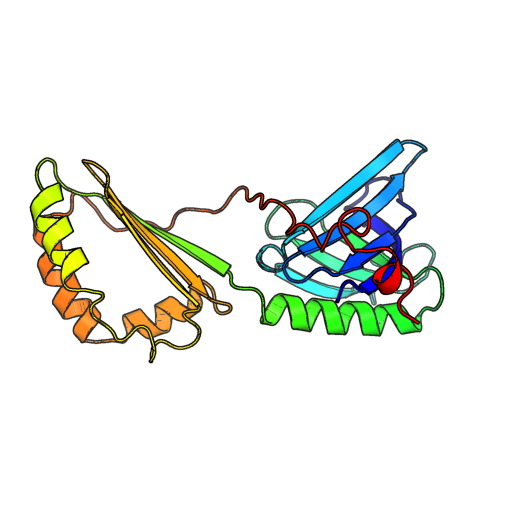6 99 GLN A N 1
ATOM 739 C CA . GLN A 1 99 ? 4.333 6.141 -4.300 1.00 87.56 99 GLN A CA 1
ATOM 740 C C . GLN A 1 99 ? 3.956 7.034 -3.114 1.00 87.56 99 GLN A C 1
ATOM 742 O O . GLN A 1 99 ? 3.426 6.530 -2.127 1.00 87.56 99 GLN A O 1
ATOM 747 N N . LEU A 1 100 ? 4.211 8.342 -3.204 1.00 82.25 100 LEU A N 1
ATOM 748 C CA . LEU A 1 100 ? 3.855 9.306 -2.159 1.00 82.25 100 LEU A CA 1
ATOM 749 C C . LEU A 1 100 ? 2.339 9.504 -2.042 1.00 82.25 100 LEU A C 1
ATOM 751 O O . LEU A 1 100 ? 1.835 9.671 -0.938 1.00 82.25 100 LEU A O 1
ATOM 755 N N . GLY A 1 101 ? 1.616 9.460 -3.163 1.00 77.19 101 GLY A N 1
ATOM 756 C CA . GLY A 1 101 ? 0.154 9.554 -3.182 1.00 77.19 101 GLY A CA 1
ATOM 757 C C . GLY A 1 101 ? -0.577 8.234 -2.914 1.00 77.19 101 GLY A C 1
ATOM 758 O O . GLY A 1 101 ? -1.804 8.216 -2.900 1.00 77.19 101 GLY A O 1
ATOM 759 N N . ALA A 1 102 ? 0.135 7.116 -2.751 1.00 80.81 102 ALA A N 1
ATOM 760 C CA . ALA A 1 102 ? -0.493 5.813 -2.580 1.00 80.81 102 ALA A CA 1
ATOM 761 C C . ALA A 1 102 ? -0.938 5.589 -1.135 1.00 80.81 102 ALA A C 1
ATOM 763 O O . ALA A 1 102 ? -0.107 5.420 -0.240 1.00 80.81 102 ALA A O 1
ATOM 764 N N . SER A 1 103 ? -2.25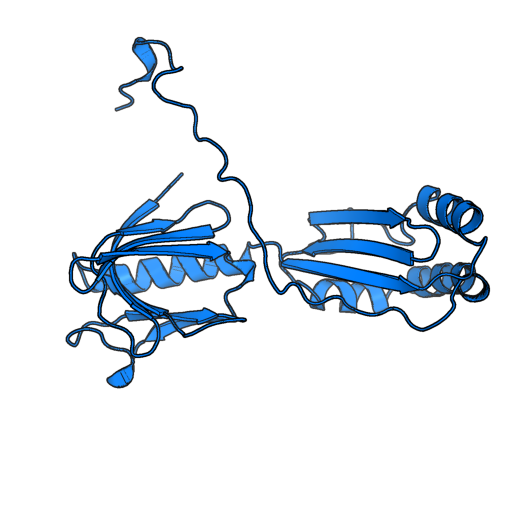0 5.495 -0.926 1.00 76.62 103 SER A N 1
ATOM 765 C CA . SER A 1 103 ? -2.832 5.132 0.363 1.00 76.62 103 SER A CA 1
ATOM 766 C C . SER A 1 103 ? -2.362 3.741 0.790 1.00 76.62 103 SER A C 1
ATOM 768 O O . SER A 1 103 ? -2.560 2.738 0.097 1.00 76.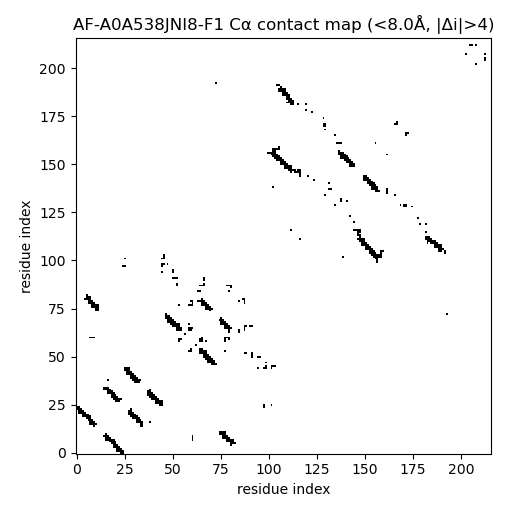62 103 SER A O 1
ATOM 770 N N . ARG A 1 104 ? -1.729 3.672 1.956 1.00 79.19 104 ARG A N 1
ATOM 771 C CA . ARG A 1 104 ? -1.286 2.440 2.602 1.00 79.19 104 ARG A CA 1
ATOM 772 C C . ARG A 1 104 ? -2.377 1.965 3.545 1.00 79.19 104 ARG A C 1
ATOM 774 O O . ARG A 1 104 ? -2.961 2.759 4.277 1.00 79.19 104 ARG A O 1
ATOM 781 N N . ARG A 1 105 ? -2.623 0.658 3.537 1.00 84.31 105 ARG A N 1
ATOM 782 C CA . ARG A 1 105 ? -3.607 0.018 4.411 1.00 84.31 105 ARG A CA 1
ATOM 783 C C . ARG A 1 105 ? -2.942 -0.433 5.701 1.00 84.31 105 ARG A C 1
ATOM 785 O O . ARG A 1 105 ? -1.967 -1.184 5.648 1.00 84.31 105 ARG A O 1
ATOM 792 N N . THR A 1 106 ? -3.503 -0.031 6.830 1.00 86.00 106 THR A N 1
ATOM 793 C CA . THR A 1 106 ? -3.118 -0.513 8.156 1.00 86.00 106 THR A CA 1
ATOM 794 C C . THR A 1 106 ? -4.331 -1.168 8.796 1.00 86.00 106 THR A C 1
ATOM 796 O O . THR A 1 106 ? -5.410 -0.579 8.816 1.00 86.00 106 THR A O 1
ATOM 799 N N . VAL A 1 107 ? -4.164 -2.394 9.293 1.00 90.31 107 VAL A N 1
ATOM 800 C CA . VAL A 1 107 ? -5.237 -3.150 9.943 1.00 90.31 107 VAL A CA 1
ATOM 801 C C . VAL A 1 107 ? -4.881 -3.373 11.407 1.00 90.31 107 VAL A C 1
ATOM 803 O O . VAL A 1 107 ? -3.828 -3.935 11.704 1.00 90.31 107 VAL A O 1
ATOM 806 N N . PHE A 1 108 ? -5.766 -2.964 12.312 1.00 89.31 108 PHE A N 1
ATOM 807 C CA . PHE A 1 108 ? -5.683 -3.256 13.740 1.00 89.31 108 PHE A CA 1
ATOM 808 C C . PHE A 1 108 ? -6.686 -4.328 14.101 1.00 89.31 108 PHE A C 1
ATOM 810 O O . PHE A 1 108 ? -7.857 -4.219 13.756 1.00 89.31 108 PHE A O 1
ATOM 817 N N . VAL A 1 109 ? -6.233 -5.333 14.835 1.00 93.38 109 VAL A N 1
ATOM 818 C CA . VAL A 1 109 ? -7.093 -6.361 15.406 1.00 93.38 109 VAL A CA 1
ATOM 819 C C . VAL A 1 109 ? -7.104 -6.181 16.913 1.00 93.38 109 VAL A C 1
ATOM 821 O O . VAL A 1 109 ? -6.070 -6.267 17.577 1.00 93.38 109 VAL A O 1
ATOM 824 N N . VAL A 1 110 ? -8.287 -5.920 17.444 1.00 94.19 110 VAL A N 1
ATOM 825 C CA . VAL A 1 110 ? -8.547 -5.703 18.860 1.00 94.19 110 VAL A CA 1
ATOM 826 C C . VAL A 1 110 ? -9.281 -6.937 19.386 1.00 94.19 110 VAL A C 1
ATOM 828 O O . VAL A 1 110 ? -10.435 -7.152 19.013 1.00 94.19 110 VAL A O 1
ATOM 831 N N . PRO A 1 111 ? -8.628 -7.786 20.198 1.00 95.25 111 PRO A N 1
ATOM 832 C CA . PRO A 1 111 ? -9.244 -9.007 20.698 1.00 95.25 111 PRO A CA 1
ATOM 833 C C . PRO A 1 111 ? -10.271 -8.679 21.790 1.00 95.25 111 PRO A C 1
ATOM 835 O O . PRO A 1 111 ? -9.971 -7.982 22.763 1.00 95.25 111 PRO A O 1
ATOM 838 N N . LEU A 1 112 ? -11.484 -9.193 21.621 1.00 95.56 112 LEU A N 1
ATOM 839 C CA . LEU A 1 112 ? -12.638 -8.954 22.479 1.00 95.56 112 LEU A CA 1
ATOM 840 C C . LEU A 1 112 ? -12.887 -10.137 23.419 1.00 95.56 112 LEU A C 1
ATOM 842 O O . LEU A 1 112 ? -12.463 -11.266 23.167 1.00 95.56 112 LEU A O 1
ATOM 846 N N . ARG A 1 113 ? -13.583 -9.867 24.521 1.00 94.81 113 ARG A N 1
ATOM 847 C CA . ARG A 1 113 ? -14.154 -10.880 25.413 1.00 94.81 113 ARG A CA 1
ATOM 848 C C . ARG A 1 113 ? -15.428 -11.440 24.807 1.00 94.81 113 ARG A C 1
ATOM 850 O O . ARG A 1 113 ? -16.213 -10.700 24.209 1.00 94.81 113 ARG A O 1
ATOM 857 N N . ASP A 1 114 ? -15.669 -12.722 25.051 1.00 92.44 114 ASP A N 1
ATOM 858 C CA . ASP A 1 114 ? -16.926 -13.364 24.683 1.00 92.44 114 ASP A CA 1
ATOM 859 C C . ASP A 1 114 ? -18.116 -12.584 25.265 1.00 92.44 114 ASP A C 1
ATOM 861 O O . ASP A 1 114 ? -18.097 -12.145 26.417 1.00 92.44 114 ASP A O 1
ATOM 865 N N . GLY A 1 115 ? -19.140 -12.360 24.439 1.00 90.81 115 GLY A N 1
ATOM 866 C CA . GLY A 1 115 ? -20.330 -11.591 24.813 1.00 90.81 115 GLY A CA 1
ATOM 867 C C . GLY A 1 115 ? -20.168 -10.065 24.789 1.00 90.81 115 GLY A C 1
ATOM 868 O O . GLY A 1 115 ? -21.141 -9.363 25.036 1.00 90.81 115 GLY A O 1
ATOM 869 N N . SER A 1 116 ? -18.990 -9.521 24.451 1.00 93.38 116 SER A N 1
ATOM 870 C CA . SER A 1 116 ? -18.796 -8.060 24.346 1.00 93.38 116 SER A CA 1
ATOM 871 C C . SER A 1 116 ? -19.232 -7.458 23.005 1.00 93.38 116 SER A C 1
ATOM 873 O O . SER A 1 116 ? -19.158 -6.245 22.839 1.00 93.38 116 SER A O 1
ATOM 875 N N . GLN A 1 117 ? -19.679 -8.276 22.047 1.00 90.38 117 GLN A N 1
ATOM 876 C CA . GLN A 1 117 ? -19.955 -7.834 20.678 1.00 90.38 117 GLN A CA 1
ATOM 877 C C . GLN A 1 117 ? -20.997 -6.709 20.598 1.00 90.38 117 GLN A C 1
ATOM 879 O O . GLN A 1 117 ? -20.776 -5.743 19.870 1.00 90.38 117 GLN A O 1
ATOM 884 N N . ASP A 1 118 ? -22.111 -6.818 21.326 1.00 92.44 118 ASP A N 1
ATOM 885 C CA . ASP A 1 118 ? -23.185 -5.816 21.275 1.00 92.44 118 ASP A CA 1
ATOM 886 C C . ASP A 1 118 ? -22.746 -4.493 21.916 1.00 92.44 118 ASP A C 1
ATOM 888 O O . ASP A 1 118 ? -22.881 -3.440 21.302 1.00 92.44 118 ASP A O 1
ATOM 892 N N . ALA A 1 119 ? -22.096 -4.548 23.082 1.00 91.81 119 ALA A N 1
ATOM 893 C CA . ALA A 1 119 ? -21.555 -3.355 23.737 1.00 91.81 119 ALA A CA 1
ATOM 894 C C . ALA A 1 119 ? -20.507 -2.643 22.864 1.00 91.81 119 ALA A C 1
ATOM 896 O O . ALA A 1 119 ? -20.514 -1.422 22.723 1.00 91.81 119 ALA A O 1
ATOM 897 N N . VAL A 1 120 ? -19.618 -3.409 22.226 1.00 92.62 120 VAL A N 1
ATOM 898 C CA . VAL A 1 120 ? -18.607 -2.865 21.313 1.00 92.62 120 VAL A CA 1
ATOM 899 C C . VAL A 1 120 ? -19.244 -2.289 20.050 1.00 92.62 120 VAL A C 1
ATOM 901 O O . VAL A 1 120 ? -18.785 -1.266 19.546 1.00 92.62 120 VAL A O 1
ATOM 904 N N . ARG A 1 121 ? -20.317 -2.900 19.540 1.00 94.06 121 ARG A N 1
ATOM 905 C CA . ARG A 1 121 ? -21.077 -2.354 18.412 1.00 94.06 121 ARG A CA 1
ATOM 906 C C . ARG A 1 121 ? -21.639 -0.977 18.736 1.00 94.06 121 ARG A C 1
ATOM 908 O O . ARG A 1 121 ? -21.508 -0.088 17.901 1.00 94.06 121 ARG A O 1
ATOM 915 N N . ASP A 1 122 ? -22.198 -0.796 19.927 1.00 92.75 122 ASP A N 1
ATOM 916 C CA . ASP A 1 122 ? -22.725 0.498 20.362 1.00 92.75 122 ASP A CA 1
ATOM 917 C C . ASP A 1 122 ? -21.607 1.546 20.487 1.00 92.75 122 ASP A C 1
ATOM 919 O O . ASP A 1 122 ? -21.764 2.674 20.017 1.00 92.75 122 ASP A O 1
ATOM 923 N N . LEU A 1 123 ? -20.442 1.159 21.027 1.00 90.69 123 LEU A N 1
ATOM 924 C CA . LEU A 1 123 ? -19.260 2.030 21.093 1.00 90.69 123 LEU A CA 1
ATOM 925 C C . LEU A 1 123 ? -18.779 2.467 19.703 1.00 90.69 123 LEU A C 1
ATOM 927 O O . LEU A 1 123 ? -18.459 3.634 19.508 1.00 90.69 123 LEU A O 1
ATOM 931 N N . VAL A 1 124 ? -18.732 1.552 18.732 1.00 90.94 124 VAL A N 1
ATOM 932 C CA . VAL A 1 124 ? -18.323 1.863 17.351 1.00 90.94 124 VAL A CA 1
ATOM 933 C C . VAL A 1 124 ? -19.374 2.714 16.636 1.00 90.94 124 VAL A C 1
ATOM 935 O O . VAL A 1 124 ? -19.023 3.610 15.872 1.00 90.94 124 VAL A O 1
ATOM 938 N N . ALA A 1 125 ? -20.662 2.463 16.883 1.00 90.94 125 ALA A N 1
ATOM 939 C CA . ALA A 1 125 ? -21.762 3.211 16.278 1.00 90.94 125 ALA A CA 1
ATOM 940 C C . ALA A 1 125 ? -21.821 4.676 16.742 1.00 90.94 125 ALA A C 1
ATOM 942 O O . ALA A 1 125 ? -22.335 5.519 16.009 1.00 90.94 125 ALA A O 1
ATOM 943 N N . ALA A 1 126 ? -21.263 4.989 17.916 1.00 89.19 126 ALA A N 1
ATOM 944 C CA . ALA A 1 126 ? -21.080 6.365 18.377 1.00 89.19 126 ALA A CA 1
ATOM 945 C C . ALA A 1 126 ? -20.059 7.159 17.535 1.00 89.19 126 ALA A C 1
ATOM 947 O O . ALA A 1 126 ? -20.012 8.383 17.634 1.00 89.19 126 ALA A O 1
ATOM 948 N N . GLY A 1 127 ? -19.291 6.476 16.681 1.00 84.50 127 GLY A N 1
ATOM 949 C CA . GLY A 1 127 ? -18.267 7.065 15.828 1.00 84.50 127 GLY A CA 1
ATOM 950 C C . GLY A 1 127 ? -16.860 6.987 16.431 1.00 84.50 127 GLY A C 1
ATOM 951 O O . GLY A 1 127 ? -16.680 6.572 17.579 1.00 84.50 127 GLY A O 1
ATOM 952 N N . PRO A 1 128 ? -15.832 7.337 15.640 1.00 85.94 128 PRO A N 1
ATOM 953 C CA . PRO A 1 128 ? -14.464 7.405 16.130 1.00 85.94 128 PRO A CA 1
ATOM 954 C C . PRO A 1 128 ? -14.301 8.538 17.159 1.00 85.94 128 PRO A C 1
ATOM 956 O O . PRO A 1 128 ? -14.998 9.547 17.084 1.00 85.94 128 PRO A O 1
ATOM 959 N N . PRO A 1 129 ? -13.354 8.412 18.103 1.00 81.62 129 PRO A N 1
ATOM 960 C CA . PRO A 1 129 ? -13.097 9.420 19.135 1.00 81.62 129 PRO A CA 1
ATOM 961 C C . PRO A 1 129 ? -12.207 10.573 18.643 1.00 81.62 129 PRO A C 1
ATOM 963 O O . PRO A 1 129 ? -11.399 11.101 19.398 1.00 81.62 129 PRO A O 1
ATOM 966 N N . PHE A 1 130 ? -12.273 10.865 17.350 1.00 81.88 130 PHE A N 1
ATOM 967 C CA . PHE A 1 130 ? -11.545 11.915 16.650 1.00 81.88 130 PHE A CA 1
ATOM 968 C C . PHE A 1 130 ? -12.358 12.284 15.410 1.00 81.88 130 PHE A C 1
ATOM 970 O O . PHE A 1 130 ? -13.121 11.450 14.913 1.00 81.88 130 PHE A O 1
ATOM 977 N N . ASP A 1 131 ? -12.174 13.491 14.882 1.00 82.25 131 ASP A N 1
ATOM 978 C CA . ASP A 1 131 ? -12.795 13.881 13.617 1.00 82.25 131 ASP A CA 1
ATOM 979 C C . ASP A 1 131 ? -12.024 13.263 12.431 1.00 82.25 131 ASP A C 1
ATOM 981 O O . ASP A 1 131 ? -10.842 13.572 12.236 1.00 82.25 131 ASP A O 1
ATOM 985 N N . PRO A 1 132 ? -12.643 12.378 11.624 1.00 83.00 132 PRO A N 1
ATOM 986 C CA . PRO A 1 132 ? -11.986 11.807 10.455 1.00 83.00 132 PRO A CA 1
ATOM 987 C C . PRO A 1 132 ? -11.605 12.842 9.392 1.00 83.00 132 PRO A C 1
ATOM 989 O O . PRO A 1 132 ? -10.674 12.580 8.635 1.00 83.00 132 PRO A O 1
ATOM 992 N N . GLU A 1 133 ? -12.307 13.978 9.313 1.00 82.94 133 GLU A N 1
ATOM 993 C CA . GLU A 1 133 ? -12.020 15.036 8.336 1.00 82.94 133 GLU A CA 1
ATOM 994 C C . GLU A 1 133 ? -10.786 15.860 8.726 1.00 82.94 133 GLU A C 1
ATOM 996 O O . GLU A 1 133 ? -10.046 16.320 7.853 1.00 82.94 133 GLU A O 1
ATOM 1001 N N . GLU A 1 134 ? -10.528 16.012 10.026 1.00 81.94 134 GLU A N 1
ATOM 1002 C CA . GLU A 1 134 ? -9.351 16.726 10.533 1.00 81.94 134 GLU A CA 1
ATOM 1003 C C . GLU A 1 134 ? -8.116 15.821 10.656 1.00 81.94 134 GLU A C 1
ATOM 1005 O O . GLU A 1 134 ? -6.991 16.322 10.715 1.00 81.94 134 GLU A O 1
ATOM 1010 N N . ALA A 1 135 ? -8.299 14.495 10.642 1.00 77.19 135 ALA A N 1
ATOM 1011 C CA . ALA A 1 135 ? -7.221 13.515 10.724 1.00 77.19 135 ALA A CA 1
ATOM 1012 C C . ALA A 1 135 ? -6.299 13.579 9.481 1.00 77.19 135 ALA A C 1
ATOM 1014 O O . ALA A 1 135 ? -6.688 13.150 8.386 1.00 77.19 135 ALA A O 1
ATOM 1015 N N . PRO A 1 136 ? -5.041 14.056 9.608 1.00 72.50 136 PRO A N 1
ATOM 1016 C CA . PRO A 1 136 ? -4.192 14.306 8.450 1.00 72.50 136 PRO A CA 1
ATOM 1017 C C . PRO A 1 136 ? -3.876 13.029 7.666 1.00 72.50 136 PRO A C 1
ATOM 1019 O O . PRO A 1 136 ? -3.217 12.110 8.155 1.00 72.50 136 PRO A O 1
ATOM 1022 N N . GLY A 1 137 ? -4.310 13.001 6.406 1.00 75.44 137 GLY A N 1
ATOM 1023 C CA . GLY A 1 137 ? -4.064 11.883 5.503 1.00 75.44 137 GLY A CA 1
ATOM 1024 C C . GLY A 1 137 ? -4.881 10.633 5.827 1.00 75.44 137 GLY A C 1
ATOM 1025 O O . GLY A 1 137 ? -4.438 9.546 5.474 1.00 75.44 137 GLY A O 1
ATOM 1026 N N . LEU A 1 138 ? -6.021 10.732 6.512 1.00 82.38 138 LEU A N 1
ATOM 1027 C CA . LEU A 1 138 ? -6.955 9.614 6.622 1.00 82.38 138 LEU A CA 1
ATOM 1028 C C . LEU A 1 138 ? -7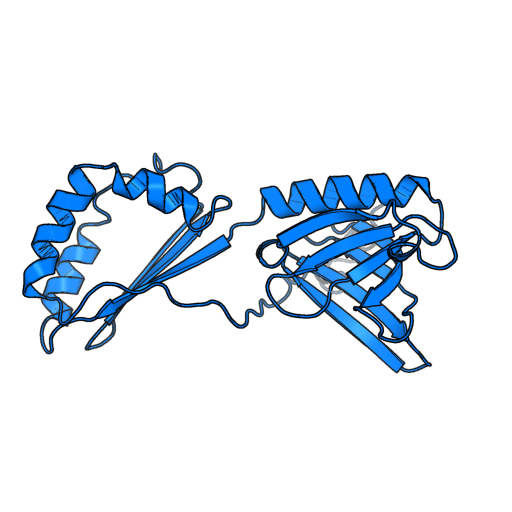.886 9.587 5.401 1.00 82.38 138 LEU A C 1
ATOM 1030 O O . LEU A 1 138 ? -8.809 10.383 5.297 1.00 82.38 138 LEU A O 1
ATOM 1034 N N . ASP A 1 139 ? -7.666 8.647 4.483 1.00 83.75 139 ASP A N 1
ATOM 1035 C CA . ASP A 1 139 ? -8.479 8.525 3.264 1.00 83.75 139 ASP A CA 1
ATOM 1036 C C . ASP A 1 139 ? -9.708 7.632 3.475 1.00 83.75 139 ASP A C 1
ATOM 1038 O O . ASP A 1 139 ? -10.735 7.785 2.812 1.00 83.75 139 ASP A O 1
ATOM 1042 N N . ARG A 1 140 ? -9.591 6.635 4.360 1.00 87.00 140 ARG A N 1
ATOM 1043 C CA . ARG A 1 140 ? -10.663 5.674 4.647 1.00 87.00 140 ARG A CA 1
ATOM 1044 C C . ARG A 1 140 ? -10.493 5.068 6.030 1.00 87.00 140 ARG A C 1
ATOM 1046 O O . ARG A 1 140 ? -9.395 4.641 6.385 1.00 87.00 140 ARG A O 1
ATOM 1053 N N . HIS A 1 141 ? -11.595 4.954 6.763 1.00 89.81 141 HIS A N 1
ATOM 1054 C CA . HIS A 1 141 ? -11.664 4.266 8.045 1.00 89.81 141 HIS A CA 1
ATOM 1055 C C . HIS A 1 141 ? -12.850 3.300 8.060 1.00 89.81 141 HIS A C 1
ATOM 1057 O O . HIS A 1 141 ? -13.976 3.709 7.789 1.00 89.81 141 HIS A O 1
ATOM 1063 N N . GLU A 1 142 ? -12.608 2.025 8.360 1.00 92.19 142 GLU A N 1
ATOM 1064 C CA . GLU A 1 142 ? -13.667 1.019 8.495 1.00 92.19 142 GLU A CA 1
ATOM 1065 C C . GLU A 1 142 ? -13.468 0.171 9.740 1.00 92.19 142 GLU A C 1
ATOM 1067 O O . GLU A 1 142 ? -12.337 -0.119 10.127 1.00 92.19 142 GLU A O 1
ATOM 1072 N N . VAL A 1 143 ? -14.576 -0.275 10.329 1.00 94.12 143 VAL A N 1
ATOM 1073 C CA . VAL A 1 143 ? -14.573 -1.159 11.493 1.00 94.12 143 VAL A CA 1
ATOM 1074 C C . VAL A 1 143 ? -15.427 -2.383 11.196 1.00 94.12 143 VAL A C 1
ATOM 1076 O O . VAL A 1 143 ? -16.593 -2.272 10.822 1.00 94.12 143 VAL A O 1
ATOM 1079 N N . PHE A 1 144 ? -14.845 -3.562 11.378 1.00 94.56 144 PHE A N 1
ATOM 1080 C CA . PHE A 1 144 ? -15.512 -4.851 11.248 1.00 94.56 144 PHE A CA 1
ATOM 1081 C C . PHE A 1 144 ? -15.580 -5.515 12.617 1.00 94.56 144 PHE A C 1
ATOM 1083 O O . PHE A 1 144 ? -14.614 -5.478 13.374 1.00 94.56 144 PHE A O 1
ATOM 1090 N N . LEU A 1 145 ? -16.705 -6.150 12.929 1.00 94.94 145 LEU A N 1
ATOM 1091 C CA . LEU A 1 145 ? -16.894 -6.864 14.188 1.00 94.94 145 LEU A CA 1
ATOM 1092 C C . LEU A 1 145 ? -17.119 -8.348 13.922 1.00 94.94 145 LEU A C 1
ATOM 1094 O O . LEU A 1 145 ? -17.970 -8.723 13.114 1.00 94.94 145 LEU A O 1
ATOM 1098 N N . THR A 1 146 ? -16.385 -9.185 14.642 1.00 93.50 146 THR A N 1
ATOM 1099 C CA . THR A 1 146 ? -16.647 -10.620 14.770 1.00 93.50 146 THR A CA 1
ATOM 1100 C C . THR A 1 146 ? -17.204 -10.907 16.170 1.00 93.50 146 THR A C 1
ATOM 1102 O O . THR A 1 146 ? -17.489 -9.989 16.940 1.00 93.50 146 THR A O 1
ATOM 1105 N N . ALA A 1 147 ? -17.380 -12.185 16.516 1.00 89.75 147 ALA A N 1
ATOM 1106 C CA . ALA A 1 147 ? -17.788 -12.574 17.867 1.00 89.75 147 ALA A CA 1
ATOM 1107 C C . ALA A 1 147 ? -16.727 -12.237 18.934 1.00 89.75 147 ALA A C 1
ATOM 1109 O O . ALA A 1 147 ? -17.061 -12.087 20.106 1.00 89.75 147 ALA A O 1
ATOM 1110 N N . ASN A 1 148 ? -15.457 -12.139 18.534 1.00 94.25 148 ASN A N 1
ATOM 1111 C CA . ASN A 1 148 ? -14.307 -12.078 19.434 1.00 94.25 148 ASN A CA 1
ATOM 1112 C C . ASN A 1 148 ? -13.241 -11.060 19.011 1.00 94.25 148 ASN A C 1
ATOM 1114 O O . ASN A 1 148 ? -12.200 -10.970 19.655 1.00 94.25 148 ASN A O 1
ATOM 1118 N N . GLU A 1 149 ? -13.466 -10.280 17.956 1.00 95.81 149 GLU A N 1
ATOM 1119 C CA . GLU A 1 149 ? -12.511 -9.291 17.461 1.00 95.81 149 GLU A CA 1
ATOM 1120 C C . GLU A 1 149 ? -13.232 -8.063 16.905 1.00 95.81 149 GLU A C 1
ATOM 1122 O O . GLU A 1 149 ? -14.255 -8.172 16.228 1.00 95.81 149 GLU A O 1
ATOM 1127 N N . ALA A 1 150 ? -12.653 -6.889 17.148 1.00 95.06 150 ALA A N 1
ATOM 1128 C CA . ALA A 1 150 ? -12.907 -5.698 16.353 1.00 95.06 150 ALA A CA 1
ATOM 1129 C C . ALA A 1 150 ? -11.705 -5.453 15.439 1.00 95.06 150 ALA A C 1
ATOM 1131 O O . ALA A 1 150 ? -10.559 -5.443 15.892 1.00 95.06 150 ALA A O 1
ATOM 1132 N N . VAL A 1 151 ? -11.957 -5.277 14.148 1.00 95.06 151 VAL A N 1
ATOM 1133 C CA . VAL A 1 151 ? -10.932 -5.090 13.123 1.00 95.06 151 VAL A CA 1
ATOM 1134 C C . VAL A 1 151 ? -11.089 -3.703 12.524 1.00 95.06 151 VAL A C 1
ATOM 1136 O O . VAL A 1 151 ? -12.101 -3.417 11.895 1.00 95.06 151 VAL A O 1
ATOM 1139 N N . PHE A 1 152 ? -10.086 -2.851 12.696 1.00 92.00 152 PHE A N 1
ATOM 1140 C CA . PHE A 1 152 ? -10.077 -1.491 12.168 1.00 92.00 152 PHE A CA 1
ATOM 1141 C C . PHE A 1 152 ? -9.167 -1.426 10.945 1.00 92.00 152 PHE A C 1
ATOM 1143 O O . PHE A 1 152 ? -8.002 -1.810 11.026 1.00 92.00 152 PHE A O 1
ATOM 1150 N N . LEU A 1 153 ? -9.678 -0.925 9.826 1.00 91.25 153 LEU A N 1
ATOM 1151 C CA . LEU A 1 153 ? -8.927 -0.641 8.609 1.00 91.25 153 LEU A CA 1
ATOM 1152 C C . LEU A 1 153 ? -8.740 0.870 8.487 1.00 91.25 153 LEU A C 1
ATOM 1154 O O . LEU A 1 153 ? -9.714 1.617 8.503 1.00 91.25 153 LEU A O 1
ATOM 1158 N N . PHE A 1 154 ? -7.500 1.299 8.291 1.00 88.50 154 PHE A N 1
ATOM 1159 C CA . PHE A 1 154 ? -7.146 2.671 7.945 1.00 88.50 154 PHE A CA 1
ATOM 1160 C C . PHE A 1 154 ? -6.457 2.673 6.581 1.00 88.50 154 PHE A C 1
ATOM 1162 O O . PHE A 1 154 ? -5.492 1.930 6.389 1.00 88.50 154 PHE A O 1
ATOM 1169 N N . GLU A 1 155 ? -6.921 3.493 5.641 1.00 87.62 155 GLU A N 1
ATOM 1170 C CA . GLU A 1 155 ? -6.172 3.824 4.425 1.00 87.62 155 GLU A CA 1
ATOM 1171 C C . GLU A 1 155 ? -5.595 5.236 4.567 1.00 87.62 155 GLU A C 1
ATOM 1173 O O . GLU A 1 155 ? -6.333 6.183 4.819 1.00 87.62 155 GLU A O 1
ATOM 1178 N N . SER A 1 156 ? -4.271 5.364 4.448 1.00 83.44 156 SER A N 1
ATOM 1179 C CA . SER A 1 156 ? -3.557 6.641 4.564 1.00 83.44 156 SER A CA 1
ATOM 1180 C C . SER A 1 156 ? -2.251 6.620 3.769 1.00 83.44 156 SER A C 1
ATOM 1182 O O . SER A 1 156 ? -1.506 5.641 3.886 1.00 83.44 156 SER A O 1
ATOM 1184 N N . PRO A 1 157 ? -1.877 7.673 3.017 1.00 75.06 157 PRO A N 1
ATOM 1185 C CA . PRO A 1 157 ? -0.577 7.738 2.350 1.00 75.06 157 PRO A CA 1
ATOM 1186 C C . PRO A 1 157 ? 0.590 7.761 3.350 1.00 75.06 157 PRO A C 1
ATOM 1188 O O . PRO A 1 157 ? 1.673 7.252 3.055 1.00 75.06 157 PRO A O 1
ATOM 1191 N N . LEU A 1 158 ? 0.356 8.253 4.573 1.00 72.62 158 LEU A N 1
ATOM 1192 C CA . LEU A 1 158 ? 1.336 8.242 5.664 1.00 72.62 158 LEU A CA 1
ATOM 1193 C C . LEU A 1 158 ? 1.482 6.845 6.302 1.00 72.62 158 LEU A C 1
ATOM 1195 O O . LEU A 1 158 ? 2.437 6.583 7.036 1.00 72.62 158 LEU A O 1
ATOM 1199 N N . GLY A 1 159 ? 0.574 5.910 6.000 1.00 74.44 159 GLY A N 1
ATOM 1200 C CA . GLY A 1 159 ? 0.583 4.551 6.536 1.00 74.44 159 GLY A CA 1
ATOM 1201 C C . GLY A 1 159 ? 0.530 4.528 8.067 1.00 74.44 159 GLY A C 1
ATOM 1202 O O . GLY A 1 159 ? -0.270 5.258 8.646 1.00 74.44 159 GLY A O 1
ATOM 1203 N N . PRO A 1 160 ? 1.359 3.713 8.749 1.00 68.88 160 PRO A N 1
ATOM 1204 C CA . PRO A 1 160 ? 1.368 3.659 10.212 1.00 68.88 160 PRO A CA 1
ATOM 1205 C C . PRO A 1 160 ? 1.694 5.001 10.882 1.00 68.88 160 PRO A C 1
ATOM 1207 O O . PRO A 1 160 ? 1.239 5.235 11.994 1.00 68.88 160 PRO A O 1
ATOM 1210 N N . ALA A 1 161 ? 2.427 5.897 10.210 1.00 73.00 161 ALA A N 1
ATOM 1211 C CA . ALA A 1 161 ? 2.805 7.190 10.778 1.00 73.00 161 ALA A CA 1
ATOM 1212 C C . ALA A 1 161 ? 1.606 8.138 10.965 1.00 73.00 161 ALA A C 1
ATOM 1214 O O . ALA A 1 161 ? 1.626 8.950 11.883 1.00 73.00 161 ALA A O 1
ATOM 1215 N N . ALA A 1 162 ? 0.532 8.010 10.168 1.00 73.69 162 ALA A N 1
ATOM 1216 C CA . ALA A 1 162 ? -0.710 8.755 10.430 1.00 73.69 162 ALA A CA 1
ATOM 1217 C C . ALA A 1 162 ? -1.292 8.423 11.812 1.00 73.69 162 ALA A C 1
ATOM 1219 O O . ALA A 1 162 ? -1.887 9.276 12.463 1.00 73.69 162 ALA A O 1
ATOM 1220 N N . LEU A 1 163 ? -1.097 7.191 12.284 1.00 71.56 163 LEU A N 1
ATOM 1221 C CA . LEU A 1 163 ? -1.596 6.778 13.587 1.00 71.56 163 LEU A CA 1
ATOM 1222 C C . LEU A 1 163 ? -0.756 7.331 14.738 1.00 71.56 163 LEU A C 1
ATOM 1224 O O . LEU A 1 163 ? -1.296 7.557 15.814 1.00 71.56 163 LEU A O 1
ATOM 1228 N N . GLU A 1 164 ? 0.540 7.578 14.533 1.00 75.88 164 GLU A N 1
ATOM 1229 C CA . GLU A 1 164 ? 1.375 8.211 15.562 1.00 75.88 164 GLU A CA 1
ATOM 1230 C C . GLU A 1 164 ? 0.821 9.584 15.954 1.00 75.88 164 GLU A C 1
ATOM 1232 O O . GLU A 1 164 ? 0.811 9.912 17.138 1.00 75.88 164 GLU A O 1
ATOM 1237 N N . ALA A 1 165 ? 0.279 10.337 14.991 1.00 74.00 165 ALA A N 1
ATOM 1238 C CA . ALA A 1 165 ? -0.423 11.586 15.268 1.00 74.00 165 ALA A CA 1
ATOM 1239 C C . ALA A 1 165 ? -1.686 11.347 16.114 1.00 74.00 165 ALA A C 1
ATOM 1241 O O . ALA A 1 165 ? -1.853 11.982 17.152 1.00 74.00 165 ALA A O 1
ATOM 1242 N N . LEU A 1 166 ? -2.518 10.365 15.750 1.00 73.62 166 LEU A N 1
ATOM 1243 C CA . LEU A 1 166 ? -3.733 10.027 16.505 1.00 73.62 166 LEU A CA 1
ATOM 1244 C C . LEU A 1 166 ? -3.436 9.583 17.949 1.00 73.62 166 LEU A C 1
ATOM 1246 O O . LEU A 1 166 ? -4.213 9.875 18.850 1.00 73.62 166 LEU A O 1
ATOM 1250 N N . LEU A 1 167 ? -2.301 8.925 18.208 1.00 73.81 167 LEU A N 1
ATOM 1251 C CA . LEU A 1 167 ? -1.889 8.540 19.568 1.00 73.81 167 LEU A CA 1
ATOM 1252 C C . LEU A 1 167 ? -1.587 9.738 20.478 1.00 73.81 167 LEU A C 1
ATOM 1254 O O . LEU A 1 167 ? -1.567 9.580 21.702 1.00 73.81 167 LEU A O 1
ATOM 1258 N N . THR A 1 168 ? -1.349 10.919 19.905 1.00 77.62 168 THR A N 1
ATOM 1259 C CA . THR A 1 168 ? -1.182 12.152 20.682 1.00 77.62 168 THR A CA 1
ATOM 1260 C C . THR A 1 168 ? -2.513 12.769 21.115 1.00 77.62 168 THR A C 1
ATOM 1262 O O . THR A 1 168 ? -2.511 13.601 22.022 1.00 77.62 168 THR A O 1
ATOM 1265 N N . GLU A 1 169 ? -3.643 12.312 20.558 1.00 75.94 169 GLU A N 1
ATOM 1266 C CA . GLU A 1 169 ? -4.968 12.859 20.849 1.00 75.94 169 GLU A CA 1
ATOM 1267 C C . GLU A 1 169 ? -5.494 12.408 22.225 1.00 75.94 169 GLU A C 1
ATOM 1269 O O . GLU A 1 169 ? -5.659 11.206 22.474 1.00 75.94 169 GLU A O 1
ATOM 1274 N N . PRO A 1 170 ? -5.812 13.339 23.146 1.00 75.50 170 PRO A N 1
ATOM 1275 C CA . PRO A 1 170 ? -6.336 12.998 24.470 1.00 75.50 170 PRO A CA 1
ATOM 1276 C C . PRO A 1 170 ? -7.677 12.250 24.428 1.00 75.50 170 PRO A C 1
ATOM 1278 O O . PRO A 1 170 ? -7.929 11.377 25.263 1.00 75.50 170 PRO A O 1
ATOM 1281 N N . GLU A 1 171 ? -8.532 12.572 23.454 1.00 76.62 171 GLU A N 1
ATOM 1282 C CA . GLU A 1 171 ? -9.855 11.958 23.290 1.00 76.62 171 GLU A CA 1
ATOM 1283 C C . GLU A 1 171 ? -9.757 10.472 22.932 1.00 76.62 171 GLU A C 1
ATOM 1285 O O . GLU A 1 171 ? -10.528 9.657 23.449 1.00 76.62 171 GLU A O 1
ATOM 1290 N N . LEU A 1 172 ? -8.729 10.085 22.166 1.00 77.38 172 LEU A N 1
ATOM 1291 C CA . LEU A 1 172 ? -8.446 8.686 21.854 1.00 77.38 172 LEU A CA 1
ATOM 1292 C C . LEU A 1 172 ? -8.199 7.871 23.131 1.00 77.38 172 LEU A C 1
ATOM 1294 O O . LEU A 1 172 ? -8.729 6.770 23.279 1.00 77.38 172 LEU A O 1
ATOM 1298 N N . TRP A 1 173 ? -7.441 8.416 24.086 1.00 75.81 173 TRP A N 1
ATOM 1299 C CA . TRP A 1 173 ? -7.174 7.755 25.368 1.00 75.81 173 TRP A CA 1
ATOM 1300 C C . TRP A 1 173 ? -8.410 7.696 26.270 1.00 75.81 173 TRP A C 1
ATOM 1302 O O . TRP A 1 173 ? -8.591 6.726 27.015 1.00 75.81 173 TRP A O 1
ATOM 1312 N N . HIS A 1 174 ? -9.288 8.700 26.198 1.00 75.25 174 HIS A N 1
ATOM 1313 C CA . HIS A 1 174 ? -10.566 8.670 26.904 1.00 75.25 174 HIS A CA 1
ATOM 1314 C C . HIS A 1 174 ? -11.479 7.569 26.353 1.00 75.25 174 HIS A C 1
ATOM 1316 O O . HIS A 1 174 ? -11.985 6.747 27.117 1.00 75.25 174 HIS A O 1
ATOM 1322 N N . ALA A 1 175 ? -11.617 7.474 25.032 1.00 78.00 175 ALA A N 1
ATOM 1323 C CA . ALA A 1 175 ? -12.405 6.426 24.397 1.00 78.00 175 ALA A CA 1
ATOM 1324 C C . ALA A 1 175 ? -11.798 5.030 24.590 1.00 78.00 175 ALA A C 1
ATOM 1326 O O . ALA A 1 175 ? -12.527 4.076 24.856 1.00 78.00 175 ALA A O 1
ATOM 1327 N N . ALA A 1 176 ? -10.468 4.900 24.569 1.00 77.69 176 ALA A N 1
ATOM 1328 C CA . ALA A 1 176 ? -9.786 3.637 24.853 1.00 77.69 176 ALA A CA 1
ATOM 1329 C C . ALA A 1 176 ? -10.128 3.082 26.249 1.00 77.69 176 ALA A C 1
ATOM 1331 O O . ALA A 1 176 ? -10.178 1.865 26.441 1.00 77.69 176 ALA A O 1
ATOM 1332 N N . ASN A 1 177 ? -10.432 3.948 27.225 1.00 83.31 177 ASN A N 1
ATOM 1333 C CA . ASN A 1 177 ? -10.887 3.501 28.541 1.00 83.31 177 ASN A CA 1
ATOM 1334 C C . ASN A 1 177 ? -12.246 2.795 28.505 1.00 83.31 177 ASN A C 1
ATOM 1336 O O . ASN A 1 177 ? -12.427 1.856 29.279 1.00 83.31 177 ASN A O 1
ATOM 1340 N N . ALA A 1 178 ? -13.160 3.193 27.616 1.00 86.12 178 ALA A N 1
ATOM 1341 C CA . ALA A 1 178 ? -14.459 2.535 27.461 1.00 86.12 178 ALA A CA 1
ATOM 1342 C C . ALA A 1 178 ? -14.318 1.096 26.937 1.00 86.12 178 ALA A C 1
ATOM 1344 O O . ALA A 1 178 ? -15.133 0.233 27.241 1.00 86.12 178 ALA A O 1
ATOM 1345 N N . TRP A 1 179 ? -13.239 0.805 26.207 1.00 88.50 179 TRP A N 1
ATOM 1346 C CA . TRP A 1 179 ? -12.979 -0.525 25.658 1.00 88.50 179 TRP A CA 1
ATOM 1347 C C . TRP A 1 179 ? -12.336 -1.483 26.661 1.00 88.50 179 TRP A C 1
ATOM 1349 O O . TRP A 1 179 ? -12.435 -2.693 26.488 1.00 88.50 179 TRP A O 1
ATOM 1359 N N . ARG A 1 180 ? -11.694 -0.978 27.723 1.00 87.00 180 ARG A N 1
ATOM 1360 C CA . ARG A 1 180 ? -10.841 -1.756 28.643 1.00 87.00 180 ARG A CA 1
ATOM 1361 C C . ARG A 1 180 ? -11.519 -2.998 29.234 1.00 87.00 180 ARG A C 1
ATOM 1363 O O . ARG A 1 180 ? -10.861 -4.022 29.414 1.00 87.00 180 ARG A O 1
ATOM 1370 N N . GLU A 1 181 ? -12.816 -2.937 29.518 1.00 90.88 181 GLU A N 1
ATOM 1371 C CA . GLU A 1 181 ? -13.579 -4.066 30.073 1.00 90.88 181 GLU A CA 1
ATOM 1372 C C . GLU A 1 181 ? -14.037 -5.082 29.021 1.00 90.88 181 GLU A C 1
ATOM 1374 O O . GLU A 1 181 ? -14.484 -6.171 29.376 1.00 90.88 181 GLU A O 1
ATOM 1379 N N . HIS A 1 182 ? -13.867 -4.771 27.739 1.00 92.69 182 HIS A N 1
ATOM 1380 C CA . HIS A 1 182 ? -14.244 -5.618 26.613 1.00 92.69 182 HIS A CA 1
ATOM 1381 C C . HIS A 1 182 ? -13.055 -6.341 25.983 1.00 92.69 182 HIS A C 1
ATOM 1383 O O . HIS A 1 182 ? -13.267 -7.195 25.129 1.00 92.69 182 HIS A O 1
ATOM 1389 N N . LEU A 1 183 ? -11.814 -6.048 26.393 1.00 92.69 183 LEU A N 1
ATOM 1390 C CA . LEU A 1 183 ? -10.611 -6.624 25.785 1.00 92.69 183 LEU A CA 1
ATOM 1391 C C . LEU A 1 183 ? -10.136 -7.901 26.491 1.00 92.69 183 LEU A C 1
ATOM 1393 O O . LEU A 1 183 ? -1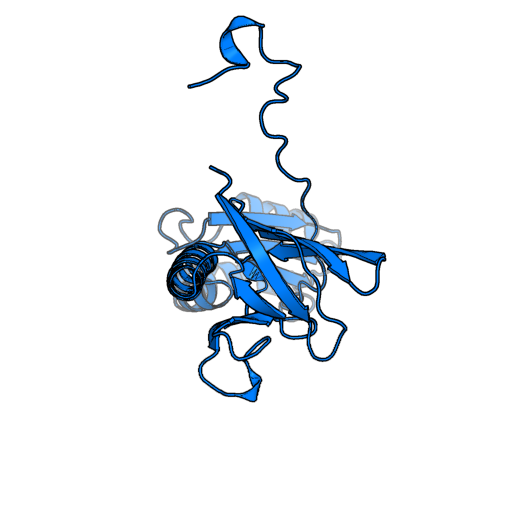0.150 -7.999 27.724 1.00 92.69 183 LEU A O 1
ATOM 1397 N N . THR A 1 184 ? -9.659 -8.868 25.705 1.00 93.75 184 THR A N 1
ATOM 1398 C CA . THR A 1 184 ? -8.945 -10.071 26.192 1.00 93.75 184 THR A CA 1
ATOM 1399 C C . THR A 1 184 ? -7.426 -9.945 26.106 1.00 93.75 184 THR A C 1
ATOM 1401 O O . THR A 1 184 ? -6.708 -10.750 26.695 1.00 93.75 184 THR A O 1
ATOM 1404 N N . GLY A 1 185 ? -6.916 -8.926 25.414 1.00 89.88 185 GLY A N 1
ATOM 1405 C CA . GLY A 1 185 ? -5.486 -8.695 25.237 1.00 89.88 185 GLY A CA 1
ATOM 1406 C C . GLY A 1 185 ? -5.187 -7.370 24.534 1.00 89.88 185 GLY A C 1
ATOM 1407 O O . GLY A 1 185 ? -6.110 -6.612 24.225 1.00 89.88 185 GLY A O 1
ATOM 1408 N N . PRO A 1 186 ? -3.902 -7.069 24.284 1.00 88.19 186 PRO A N 1
ATOM 1409 C CA . PRO A 1 186 ? -3.514 -5.849 23.593 1.00 88.19 186 PRO A CA 1
ATOM 1410 C C . PRO A 1 186 ? -3.954 -5.873 22.115 1.00 88.19 186 PRO A C 1
ATOM 1412 O O . PRO A 1 186 ? -3.937 -6.939 21.486 1.00 88.19 186 PRO A O 1
ATOM 1415 N N . PRO A 1 187 ? -4.298 -4.710 21.530 1.00 88.38 187 PRO A N 1
ATOM 1416 C CA . PRO A 1 187 ? -4.427 -4.560 20.085 1.00 88.38 187 PRO A CA 1
ATOM 1417 C C . PRO A 1 187 ? -3.152 -4.983 19.354 1.00 88.38 187 PRO A C 1
ATOM 1419 O O . PRO A 1 187 ? -2.040 -4.774 19.841 1.00 88.38 187 PRO A O 1
ATOM 1422 N N . ARG A 1 188 ? -3.309 -5.543 18.154 1.00 89.19 188 ARG A N 1
ATOM 1423 C CA . ARG A 1 188 ? -2.196 -5.971 17.299 1.00 89.19 188 ARG A CA 1
ATOM 1424 C C . ARG A 1 188 ? -2.357 -5.450 15.879 1.00 89.19 188 ARG A C 1
ATOM 1426 O O . ARG A 1 188 ? -3.471 -5.373 15.369 1.00 89.19 188 ARG A O 1
ATOM 1433 N N . ILE A 1 189 ? -1.240 -5.124 15.237 1.00 87.25 189 ILE A N 1
ATOM 1434 C CA . ILE A 1 189 ? -1.216 -4.729 13.825 1.00 87.25 189 ILE A CA 1
ATOM 1435 C C . ILE A 1 189 ? -1.145 -5.997 12.980 1.00 87.25 189 ILE A C 1
ATOM 1437 O O . ILE A 1 189 ? -0.265 -6.832 13.189 1.00 87.25 189 ILE A O 1
ATOM 1441 N N . ALA A 1 190 ? -2.065 -6.146 12.032 1.00 88.06 190 ALA A N 1
ATOM 1442 C CA . ALA A 1 190 ? -2.024 -7.233 11.068 1.00 88.06 190 ALA A CA 1
ATOM 1443 C C . ALA A 1 190 ? -1.107 -6.881 9.888 1.00 88.06 190 ALA A C 1
ATOM 1445 O O . ALA A 1 190 ? -1.131 -5.768 9.355 1.00 88.06 190 ALA A O 1
ATOM 1446 N N . GLU A 1 191 ? -0.310 -7.857 9.460 1.00 80.38 191 GLU A N 1
ATOM 1447 C CA . GLU A 1 191 ? 0.556 -7.725 8.294 1.00 80.38 191 GLU A CA 1
ATOM 1448 C C . GLU A 1 191 ? -0.245 -7.930 7.001 1.00 80.38 191 GLU A C 1
ATOM 1450 O O . GLU A 1 191 ? -0.928 -8.941 6.819 1.00 80.38 191 GLU A O 1
ATOM 1455 N N . ASN A 1 192 ? -0.142 -6.983 6.065 1.00 78.06 192 ASN A N 1
ATOM 1456 C CA . ASN A 1 192 ? -0.658 -7.172 4.713 1.00 78.06 192 ASN A CA 1
ATOM 1457 C C . ASN A 1 192 ? 0.364 -7.959 3.876 1.00 78.06 192 ASN A C 1
ATOM 1459 O O . ASN A 1 192 ? 1.289 -7.378 3.310 1.00 78.06 192 ASN A O 1
ATOM 1463 N N . VAL A 1 193 ? 0.202 -9.284 3.828 1.00 74.38 193 VAL A N 1
ATOM 1464 C CA . VAL A 1 193 ? 1.115 -10.198 3.110 1.00 74.38 193 VAL A CA 1
ATOM 1465 C C . VAL A 1 193 ? 0.755 -10.398 1.634 1.00 74.38 193 VAL A C 1
ATOM 1467 O O . VAL A 1 193 ? 1.590 -10.818 0.836 1.00 74.38 193 VAL A O 1
ATOM 1470 N N . TYR A 1 194 ? -0.493 -10.113 1.256 1.00 70.50 194 TYR A N 1
ATOM 1471 C CA . TYR A 1 194 ? -0.983 -10.217 -0.114 1.00 70.50 194 TYR A CA 1
ATOM 1472 C C . TYR A 1 194 ? -2.152 -9.256 -0.336 1.00 70.50 194 TYR A C 1
ATOM 1474 O O . TYR A 1 194 ? -3.028 -9.117 0.519 1.00 70.50 194 TYR A O 1
ATOM 1482 N N . ALA A 1 195 ? -2.196 -8.635 -1.513 1.00 73.44 195 ALA A N 1
ATOM 1483 C CA . ALA A 1 195 ? -3.308 -7.803 -1.942 1.00 73.44 195 ALA A CA 1
ATOM 1484 C C . ALA A 1 195 ? -3.523 -7.950 -3.450 1.00 73.44 195 ALA A C 1
ATOM 1486 O O . ALA A 1 195 ? -2.578 -7.874 -4.241 1.00 73.44 195 ALA A O 1
ATOM 1487 N N . TRP A 1 196 ? -4.784 -8.108 -3.842 1.00 75.94 196 TRP A N 1
ATOM 1488 C CA . TRP A 1 196 ? -5.221 -8.069 -5.230 1.00 75.94 196 TRP A CA 1
ATOM 1489 C C . TRP A 1 196 ? -6.446 -7.169 -5.338 1.00 75.94 196 TRP A C 1
ATOM 1491 O O . TRP A 1 196 ? -7.350 -7.232 -4.508 1.00 75.94 196 TRP A O 1
ATOM 1501 N N . GLU A 1 197 ? -6.476 -6.341 -6.372 1.00 68.25 197 GLU A N 1
ATOM 1502 C CA . GLU A 1 197 ? -7.612 -5.490 -6.699 1.00 68.25 197 GLU A CA 1
ATOM 1503 C C . GLU A 1 197 ? -7.977 -5.755 -8.154 1.00 68.25 197 GLU A C 1
ATOM 1505 O O . GLU A 1 197 ? -7.097 -5.855 -9.015 1.00 68.25 197 GLU A O 1
ATOM 1510 N N . ARG A 1 198 ? -9.276 -5.881 -8.443 1.00 73.50 198 ARG A N 1
ATOM 1511 C CA . ARG A 1 198 ? -9.725 -5.968 -9.831 1.00 73.50 198 ARG A CA 1
ATOM 1512 C C . ARG A 1 198 ? -9.326 -4.661 -10.520 1.00 73.50 198 ARG A C 1
ATOM 1514 O O . ARG A 1 198 ? -9.731 -3.605 -10.035 1.00 73.50 198 ARG A O 1
ATOM 1521 N N . PRO A 1 199 ? -8.595 -4.699 -11.648 1.00 61.03 199 PRO A N 1
ATOM 1522 C CA . PRO A 1 199 ? -8.338 -3.493 -12.413 1.00 61.03 199 PRO A CA 1
ATOM 1523 C C . PRO A 1 199 ? -9.675 -2.831 -12.727 1.00 61.03 199 PRO A C 1
ATOM 1525 O O . PRO A 1 199 ? -10.573 -3.498 -13.249 1.00 61.03 199 PRO A O 1
ATOM 1528 N N . ALA A 1 200 ? -9.818 -1.547 -12.394 1.00 55.88 200 ALA A N 1
ATOM 1529 C CA . ALA A 1 200 ? -10.966 -0.782 -12.848 1.00 55.88 200 ALA A CA 1
ATOM 1530 C C . ALA A 1 200 ? -11.037 -0.955 -14.367 1.00 55.88 200 ALA A C 1
ATOM 1532 O O . ALA A 1 200 ? -10.073 -0.638 -15.074 1.00 55.88 200 ALA A O 1
ATOM 1533 N N . ALA A 1 201 ? -12.129 -1.541 -14.859 1.00 51.06 201 ALA A N 1
ATOM 1534 C CA . ALA A 1 201 ? -12.355 -1.605 -16.287 1.00 51.06 201 ALA A CA 1
ATOM 1535 C C . ALA A 1 201 ? -12.389 -0.151 -16.762 1.00 51.06 201 ALA A C 1
ATOM 1537 O O . ALA A 1 201 ? -13.290 0.606 -16.402 1.00 51.06 201 ALA A O 1
ATOM 1538 N N . GLY A 1 202 ? -11.374 0.264 -17.525 1.00 54.66 202 GLY A N 1
ATOM 1539 C CA . GLY A 1 202 ? -11.541 1.439 -18.370 1.00 54.66 202 GLY A CA 1
ATOM 1540 C C . GLY A 1 202 ? -12.794 1.222 -19.225 1.00 54.66 202 GLY A C 1
ATOM 1541 O O . GLY A 1 202 ? -13.148 0.062 -19.460 1.00 54.66 202 GLY A O 1
ATOM 1542 N N . PRO A 1 203 ? -13.487 2.288 -19.657 1.00 48.41 203 PRO A N 1
ATOM 1543 C CA . PRO A 1 203 ? -14.657 2.133 -20.510 1.00 48.41 203 PRO A CA 1
ATOM 1544 C C . PRO A 1 203 ? -14.296 1.191 -21.656 1.00 48.41 203 PRO A C 1
ATOM 1546 O O . PRO A 1 203 ? -13.329 1.442 -22.376 1.00 48.41 203 PRO A O 1
ATOM 1549 N N . ASP A 1 204 ? -15.014 0.073 -21.759 1.00 55.09 204 ASP A N 1
ATOM 1550 C CA . ASP A 1 204 ? -14.805 -0.875 -22.840 1.00 55.09 204 ASP A CA 1
ATOM 1551 C C . ASP A 1 204 ? -15.100 -0.124 -24.147 1.00 55.09 204 ASP A C 1
ATOM 1553 O O . ASP A 1 204 ? -16.240 0.305 -24.360 1.00 55.09 204 ASP A O 1
ATOM 1557 N N . PRO A 1 205 ? -14.106 0.087 -25.026 1.00 56.88 205 PRO A N 1
ATOM 1558 C CA . PRO A 1 205 ? -14.322 0.832 -26.258 1.00 56.88 205 PRO A CA 1
ATOM 1559 C C . PRO A 1 205 ? -15.326 0.135 -27.187 1.00 56.88 205 PRO A C 1
ATOM 1561 O O . PRO A 1 205 ? -15.881 0.773 -28.081 1.00 56.88 205 PRO A O 1
ATOM 1564 N N . THR A 1 206 ? -15.622 -1.151 -26.967 1.00 61.62 206 THR A N 1
ATOM 1565 C CA . THR A 1 206 ? -16.683 -1.866 -27.686 1.00 61.62 206 THR A CA 1
ATOM 1566 C C . THR A 1 206 ? -18.087 -1.508 -27.188 1.00 61.62 206 THR A C 1
ATOM 1568 O O . THR A 1 206 ? -19.033 -1.562 -27.975 1.00 61.62 206 THR A O 1
ATOM 1571 N N . LEU A 1 207 ? -18.220 -1.040 -25.943 1.00 57.69 207 LEU A N 1
ATOM 1572 C CA . LEU A 1 207 ? -19.463 -0.507 -25.375 1.00 57.69 207 LEU A CA 1
ATOM 1573 C C . LEU A 1 207 ? -19.648 0.993 -25.653 1.00 57.69 207 LEU A C 1
ATOM 1575 O O . LEU A 1 207 ? -20.739 1.524 -25.446 1.00 57.69 207 LEU A O 1
ATOM 1579 N N . LEU A 1 208 ? -18.620 1.683 -26.162 1.00 56.06 208 LEU A N 1
ATOM 1580 C CA . LEU A 1 208 ? -18.764 3.057 -26.637 1.00 56.06 208 LEU A CA 1
ATOM 1581 C C . LEU A 1 208 ? -19.517 3.085 -27.981 1.00 56.06 208 LEU A C 1
ATOM 1583 O O . LEU A 1 208 ? -19.196 2.295 -28.884 1.00 56.06 208 LEU A O 1
ATOM 1587 N N . PRO A 1 209 ? -20.490 4.002 -28.154 1.00 61.19 209 PRO A N 1
ATOM 1588 C CA . PRO A 1 209 ? -21.167 4.191 -29.430 1.00 61.19 209 PRO A CA 1
ATOM 1589 C C . PRO A 1 209 ? -20.156 4.578 -30.527 1.00 61.19 209 PRO A C 1
ATOM 1591 O O . PRO A 1 209 ? -19.127 5.188 -30.222 1.00 61.19 209 PRO A O 1
ATOM 1594 N N . PRO A 1 210 ? -20.423 4.252 -31.810 1.00 66.38 210 PRO A N 1
ATOM 1595 C CA . PRO A 1 210 ? -19.435 4.324 -32.894 1.00 66.38 210 PRO A CA 1
ATOM 1596 C C . PRO A 1 210 ? -18.703 5.671 -33.030 1.00 66.38 210 PRO A C 1
ATOM 1598 O O . PRO A 1 210 ? -17.555 5.693 -33.462 1.00 66.38 210 PRO A O 1
ATOM 1601 N N . GLY A 1 211 ? -19.333 6.778 -32.619 1.00 59.78 211 GLY A N 1
ATOM 1602 C CA . GLY A 1 211 ? -18.772 8.132 -32.689 1.00 59.78 211 GLY A CA 1
ATOM 1603 C C . GLY A 1 211 ? -17.734 8.495 -31.617 1.00 59.78 211 GLY A C 1
ATOM 1604 O O . GLY A 1 211 ? -17.111 9.541 -31.739 1.00 59.78 211 GLY A O 1
ATOM 1605 N N . LEU A 1 212 ? -17.527 7.662 -30.590 1.00 55.56 212 LEU A N 1
ATOM 1606 C CA . LEU A 1 212 ? -16.559 7.908 -29.504 1.00 55.56 212 LEU A CA 1
ATOM 1607 C C . LEU A 1 212 ? -15.361 6.943 -29.522 1.00 55.56 212 LEU A C 1
ATOM 1609 O O . LEU A 1 212 ? -14.511 6.997 -28.638 1.00 55.56 212 LEU A O 1
ATOM 1613 N N . ARG A 1 213 ? -15.281 6.051 -30.517 1.00 56.56 213 ARG A N 1
ATOM 1614 C CA . ARG A 1 213 ? -14.231 5.019 -30.599 1.00 56.56 213 ARG A CA 1
ATOM 1615 C C . ARG A 1 213 ? -12.879 5.549 -31.086 1.00 56.56 213 ARG A C 1
ATOM 1617 O O . ARG A 1 213 ? -11.859 4.942 -30.784 1.00 56.56 213 ARG A O 1
ATOM 1624 N N . ASN A 1 214 ? -12.872 6.687 -31.779 1.00 50.56 214 ASN A N 1
ATOM 1625 C CA . ASN A 1 214 ? -11.671 7.314 -32.329 1.00 50.56 214 ASN A CA 1
ATOM 1626 C C . ASN A 1 214 ? -11.543 8.742 -31.777 1.00 50.56 214 ASN A C 1
ATOM 1628 O O . ASN A 1 214 ? -11.904 9.705 -32.448 1.00 50.56 214 ASN A O 1
ATOM 1632 N N . GLY A 1 215 ? -11.087 8.876 -30.531 1.00 44.97 215 GLY A N 1
ATOM 1633 C CA . GLY A 1 215 ? -10.661 10.170 -29.998 1.00 44.97 215 GLY A CA 1
ATOM 1634 C C . GLY A 1 215 ? -9.290 10.527 -30.566 1.00 44.97 215 GLY A C 1
ATOM 1635 O O . GLY A 1 215 ? -8.310 9.865 -30.225 1.00 44.97 215 GLY A O 1
ATOM 1636 N N . HIS A 1 216 ? -9.256 11.517 -31.461 1.00 38.75 216 HIS A N 1
ATOM 1637 C CA . HIS A 1 216 ? -8.051 12.289 -31.777 1.00 38.75 216 HIS A CA 1
ATOM 1638 C C . HIS A 1 216 ? -7.608 13.116 -30.568 1.00 38.75 216 HIS A C 1
ATOM 1640 O O . HIS A 1 216 ? -8.502 13.574 -29.819 1.00 38.75 216 HIS A O 1
#

Foldseek 3Di:
DKDKFFKWKDFAPDFIWTDMWIDDLFWIKDWGDGPNDTDIDTGGLLQWPDWDWDPDPVLDDVSAIWTWTDGVDGGIMTMQGPPDSVVRVVVSVVSVVSSLPHWHKKKKKFWWDAPCQVVVVVLPVVDALDDQVPQPFFPDWDWDDDRTIIMIITTGSCYVVSVVVVVVDPSNVVSVVSCVVTGPDDMDIDDPPDDDDDPDPDPPLVPDDPVPNDDD

Radius of gyration: 22.36 Å; Cα contacts (8 Å, |Δi|>4): 374; chains: 1; bounding box: 51×34×63 Å

Secondary structure (DSSP, 8-state):
--EEEEEEEEETTSPPEEEEEEE-SSEEEEEEEETTEEEEEEEEGGGEEEEEEE-SGGG-BTTB-EEEEEESSS--EEEEESS-TTHHHHHHHHHHHHHHT-PEEEEEEEEBPTT-HHHHHHHHHT--SS-TTTSTT--EEEEEE-SSEEEEEEEETTTHHHHHHHTT-HHHHHHHHHHGGGBSS--EEEP------PPP----TTTS-GGGS---